Protein AF-A0A497E9A8-F1 (afdb_monomer)

Foldseek 3Di:
DDDDDDDDDDDDDDDDDDPPAKFKFFQADQPLQVQVLVQCFCVVVPVHGFDWFKKKKKKKFDQAWLKKKKKAFPQLHGDPDSVDDPDLLIAIAANFDPPRHAQVQFFPDDDDTRHHHHGGMGIFIQLPQQPPVDDPDDPDPPDPDDPRRGQGNQLHAPDHNDHDSSSGGPGGLMMMMMGRHDIFMKMWMDSPDPPDIDMDTIDTCVVQFPPFKDWAQAFCVPFDDDPWTKHVAKKKKKFAQAFQKKKWKQAVPFGIAIDGDHHSWMDMLQQDTNSDDRDPRSHTGHHGRIMMGIPGTMDMDMDIDD

Structure (mmCIF, N/CA/C/O backbone):
data_AF-A0A497E9A8-F1
#
_entry.id   AF-A0A497E9A8-F1
#
loop_
_atom_site.group_PDB
_atom_site.id
_atom_site.type_symbol
_atom_site.label_atom_id
_atom_site.label_alt_id
_atom_site.label_comp_id
_atom_site.label_asym_id
_atom_site.label_entity_id
_atom_site.label_seq_id
_atom_site.pdbx_PDB_ins_code
_atom_site.Cartn_x
_atom_site.Cartn_y
_atom_site.Cartn_z
_atom_site.occupancy
_atom_site.B_iso_or_equiv
_atom_site.auth_seq_id
_atom_site.auth_comp_id
_atom_site.auth_asym_id
_atom_site.auth_atom_id
_atom_site.pdbx_PDB_model_num
ATOM 1 N N . MET A 1 1 ? 1.002 16.337 12.383 1.00 24.97 1 MET A N 1
ATOM 2 C CA . MET A 1 1 ? 2.369 16.129 12.921 1.00 24.97 1 MET A CA 1
ATOM 3 C C . MET A 1 1 ? 2.506 14.645 13.183 1.00 24.97 1 MET A C 1
ATOM 5 O O . MET A 1 1 ? 1.878 14.147 14.106 1.00 24.97 1 MET A O 1
ATOM 9 N N . PHE A 1 2 ? 3.215 13.940 12.307 1.00 32.06 2 PHE A N 1
ATOM 10 C CA . PHE A 1 2 ? 3.302 12.483 12.327 1.00 32.06 2 PHE A CA 1
ATOM 11 C C . PHE A 1 2 ? 4.457 12.046 13.233 1.00 32.06 2 PHE A C 1
ATOM 13 O O . PHE A 1 2 ? 5.571 12.550 13.104 1.00 32.06 2 PHE A O 1
ATOM 20 N N . ALA A 1 3 ? 4.182 11.146 14.173 1.00 23.94 3 ALA A N 1
ATOM 21 C CA . ALA A 1 3 ? 5.186 10.520 15.022 1.00 23.94 3 ALA A CA 1
ATOM 22 C C . ALA A 1 3 ? 4.958 9.007 14.980 1.00 23.94 3 ALA A C 1
ATOM 24 O O . ALA A 1 3 ? 3.949 8.523 15.485 1.00 23.94 3 ALA A O 1
ATOM 25 N N . PHE A 1 4 ? 5.888 8.274 14.368 1.00 33.47 4 PHE A N 1
ATOM 26 C CA . PHE A 1 4 ? 5.908 6.814 14.376 1.00 33.47 4 PHE A CA 1
ATOM 27 C C . PHE A 1 4 ? 6.902 6.315 15.428 1.00 33.47 4 PHE A C 1
ATOM 29 O O . PHE A 1 4 ? 8.054 6.748 15.474 1.00 33.47 4 PHE A O 1
ATOM 36 N N . LEU A 1 5 ? 6.453 5.377 16.261 1.00 25.97 5 LEU A N 1
ATOM 37 C CA . LEU A 1 5 ? 7.305 4.528 17.086 1.00 25.97 5 LEU A CA 1
ATOM 38 C C . LEU A 1 5 ? 6.841 3.080 16.898 1.00 25.97 5 LEU A C 1
ATOM 40 O O . LEU A 1 5 ? 5.910 2.631 17.562 1.00 25.97 5 LEU A O 1
ATOM 44 N N . ALA A 1 6 ? 7.501 2.353 15.998 1.00 29.53 6 ALA A N 1
ATOM 45 C CA . ALA A 1 6 ? 7.417 0.900 15.927 1.00 29.53 6 ALA A CA 1
ATOM 46 C C . ALA A 1 6 ? 8.570 0.311 16.757 1.00 29.53 6 ALA A C 1
ATOM 48 O O . ALA A 1 6 ? 9.737 0.452 16.399 1.00 29.53 6 ALA A O 1
ATOM 49 N N . VAL A 1 7 ? 8.264 -0.325 17.891 1.00 29.09 7 VAL A N 1
ATOM 50 C CA . VAL A 1 7 ? 9.240 -1.140 18.634 1.00 29.09 7 VAL A CA 1
ATOM 51 C C . VAL A 1 7 ? 8.974 -2.600 18.289 1.00 29.09 7 VAL A C 1
ATOM 53 O O . VAL A 1 7 ? 8.065 -3.213 18.841 1.00 29.09 7 VAL A O 1
ATOM 56 N N . CYS A 1 8 ? 9.772 -3.151 17.376 1.00 34.34 8 CYS A N 1
ATOM 57 C CA . CYS A 1 8 ? 9.778 -4.573 17.041 1.00 34.34 8 CYS A CA 1
ATOM 58 C C . CYS A 1 8 ? 11.003 -5.229 17.697 1.00 34.34 8 CYS A C 1
ATOM 60 O O . CYS A 1 8 ? 12.140 -4.878 17.385 1.00 34.34 8 CYS A O 1
ATOM 62 N N . THR A 1 9 ? 10.799 -6.163 18.629 1.00 32.34 9 THR A N 1
ATOM 63 C CA . THR A 1 9 ? 11.882 -7.004 19.168 1.00 32.34 9 THR A CA 1
ATOM 64 C C . THR A 1 9 ? 11.812 -8.380 18.518 1.00 32.34 9 THR A C 1
ATOM 66 O O . THR A 1 9 ? 10.962 -9.184 18.898 1.00 32.34 9 THR A O 1
ATOM 69 N N . VAL A 1 10 ? 12.702 -8.656 17.562 1.00 42.12 10 VAL A N 1
ATOM 70 C CA . VAL A 1 10 ? 12.799 -9.953 16.871 1.00 42.12 10 VAL A CA 1
ATOM 71 C C . VAL A 1 10 ? 14.068 -10.681 17.327 1.00 42.12 10 VAL A C 1
ATOM 73 O O . VAL A 1 10 ? 15.158 -10.106 17.321 1.00 42.12 10 VAL A O 1
ATOM 76 N N . GLY A 1 11 ? 13.934 -11.931 17.778 1.00 38.88 11 GLY A N 1
ATOM 77 C CA . GLY A 1 11 ? 15.061 -12.852 17.969 1.00 38.88 11 GLY A CA 1
ATOM 78 C C . GLY A 1 11 ? 15.382 -13.563 16.648 1.00 38.88 11 GLY A C 1
ATOM 79 O O . GLY A 1 11 ? 14.471 -13.743 15.848 1.00 38.88 11 GLY A O 1
ATOM 80 N N . PRO A 1 12 ? 16.638 -13.962 16.377 1.00 49.66 12 PRO A N 1
ATOM 81 C CA . PRO A 1 12 ? 16.985 -14.534 15.085 1.00 49.66 12 PRO A CA 1
ATOM 82 C C . PRO A 1 12 ? 16.602 -16.018 15.045 1.00 49.66 12 PRO A C 1
ATOM 84 O O . PRO A 1 12 ? 16.863 -16.729 16.017 1.00 49.66 12 PRO A O 1
ATOM 87 N N . LEU A 1 13 ? 16.056 -16.495 13.921 1.00 40.66 13 LEU A N 1
ATOM 88 C CA . LEU A 1 13 ? 16.591 -17.606 13.112 1.00 40.66 13 LEU A CA 1
ATOM 89 C C . LEU A 1 13 ? 15.545 -18.124 12.108 1.00 40.66 13 LEU A C 1
ATOM 91 O O . LEU A 1 13 ? 14.565 -18.746 12.503 1.00 40.66 13 LEU A O 1
ATOM 95 N N . GLY A 1 14 ? 15.870 -18.020 10.815 1.00 38.09 14 GLY A N 1
ATOM 96 C CA . GLY A 1 14 ? 15.155 -18.721 9.747 1.00 38.09 14 GLY A CA 1
ATOM 97 C C . GLY A 1 14 ? 15.462 -18.184 8.350 1.00 38.09 14 GLY A C 1
ATOM 98 O O . GLY A 1 14 ? 14.629 -17.528 7.747 1.00 38.09 14 GLY A O 1
ATOM 99 N N . ALA A 1 15 ? 16.657 -18.449 7.810 1.00 43.72 15 ALA A N 1
ATOM 100 C CA . ALA A 1 15 ? 16.945 -18.163 6.402 1.00 43.72 15 ALA A CA 1
ATOM 101 C C . ALA A 1 15 ? 16.124 -19.109 5.498 1.00 43.72 15 ALA A C 1
ATOM 103 O O . ALA A 1 15 ? 16.406 -20.309 5.452 1.00 43.72 15 ALA A O 1
ATOM 104 N N . GLN A 1 16 ? 15.112 -18.579 4.805 1.00 38.53 16 GLN A N 1
ATOM 105 C CA . GLN A 1 16 ? 14.266 -19.302 3.846 1.00 38.53 16 GLN A CA 1
ATOM 106 C C . GLN A 1 16 ? 14.606 -18.866 2.407 1.00 38.53 16 GLN A C 1
ATOM 108 O O . GLN A 1 16 ? 14.951 -17.713 2.174 1.00 38.53 16 GLN A O 1
ATOM 113 N N . GLY A 1 17 ? 14.578 -19.823 1.468 1.00 38.75 17 GLY A N 1
ATOM 114 C CA . GLY A 1 17 ? 15.154 -19.781 0.112 1.00 38.75 17 GLY A CA 1
ATOM 115 C C . GLY A 1 17 ? 14.526 -18.822 -0.904 1.00 38.75 17 GLY A C 1
ATOM 116 O O . GLY A 1 17 ? 14.134 -19.247 -1.986 1.00 38.75 17 GLY A O 1
ATOM 117 N N . VAL A 1 18 ? 14.488 -17.540 -0.573 1.00 46.44 18 VAL A N 1
ATOM 118 C CA . VAL A 1 18 ? 14.276 -16.421 -1.492 1.00 46.44 18 VAL A CA 1
ATOM 119 C C . VAL A 1 18 ? 15.646 -16.033 -2.084 1.00 46.44 18 VAL A C 1
ATOM 121 O O . VAL A 1 18 ? 16.630 -16.032 -1.333 1.00 46.44 18 VAL A O 1
ATOM 124 N N . PRO A 1 19 ? 15.785 -15.741 -3.396 1.00 45.31 19 PRO A N 1
ATOM 125 C CA . PRO A 1 19 ? 17.037 -15.220 -3.944 1.00 45.31 19 PRO A CA 1
ATOM 126 C C . PRO A 1 19 ? 17.532 -14.046 -3.095 1.00 45.31 19 PRO A C 1
ATOM 128 O O . PRO A 1 19 ? 16.756 -13.158 -2.748 1.00 45.31 19 PRO A O 1
ATOM 131 N N . SER A 1 20 ? 18.811 -14.041 -2.712 1.00 53.44 20 SER A N 1
ATOM 132 C CA . SER A 1 20 ? 19.359 -12.928 -1.935 1.00 53.44 20 SER A CA 1
ATOM 133 C C . SER A 1 20 ? 19.103 -11.616 -2.680 1.00 53.44 20 SER A C 1
ATOM 135 O O . SER A 1 20 ? 19.563 -11.471 -3.811 1.00 53.44 20 SER A O 1
ATOM 137 N N . GLY A 1 21 ? 18.385 -10.683 -2.053 1.00 73.44 21 GLY A N 1
ATOM 138 C CA . GLY A 1 21 ? 18.031 -9.406 -2.673 1.00 73.44 21 GLY A CA 1
ATOM 139 C C . GLY A 1 21 ? 16.687 -9.378 -3.406 1.00 73.44 21 GLY A C 1
ATOM 140 O O . GLY A 1 21 ? 16.490 -8.466 -4.200 1.00 73.44 21 GLY A O 1
ATOM 141 N N . TYR A 1 22 ? 15.780 -10.328 -3.165 1.00 87.00 22 TYR A N 1
ATOM 142 C CA . TYR A 1 22 ? 14.368 -10.171 -3.528 1.00 87.00 22 TYR A CA 1
ATOM 143 C C . TYR A 1 22 ? 13.558 -9.551 -2.387 1.00 87.00 22 TYR A C 1
ATOM 145 O O . TYR A 1 22 ? 13.823 -9.867 -1.224 1.00 87.00 22 TYR A O 1
ATOM 153 N N . GLN A 1 23 ? 12.591 -8.696 -2.719 1.00 92.50 23 GLN A N 1
ATOM 154 C CA . GLN A 1 23 ? 11.579 -8.194 -1.788 1.00 92.50 23 GLN A CA 1
ATOM 155 C C . GLN A 1 23 ? 10.203 -8.120 -2.456 1.00 92.50 23 GLN A C 1
ATOM 157 O O . GLN A 1 23 ? 10.104 -7.837 -3.652 1.00 92.50 23 GLN A O 1
ATOM 162 N N . GLU A 1 24 ? 9.152 -8.326 -1.666 1.00 94.62 24 GLU A N 1
ATOM 163 C CA . GLU A 1 24 ? 7.754 -8.188 -2.084 1.00 94.62 24 GLU A CA 1
ATOM 164 C C . GLU A 1 24 ? 7.049 -7.079 -1.300 1.00 94.62 24 GLU A C 1
ATOM 166 O O . GLU A 1 24 ? 7.160 -7.007 -0.078 1.00 94.62 24 GLU A O 1
ATOM 171 N N . TYR A 1 25 ? 6.276 -6.249 -1.990 1.00 96.19 25 TYR A N 1
ATOM 172 C CA . TYR A 1 25 ? 5.505 -5.148 -1.431 1.00 96.19 25 TYR A CA 1
ATOM 173 C C . TYR A 1 25 ? 4.103 -5.176 -2.036 1.00 96.19 25 TYR A C 1
ATOM 175 O O . TYR A 1 25 ? 3.957 -5.286 -3.248 1.00 96.19 25 TYR A O 1
ATOM 183 N N . PHE A 1 26 ? 3.081 -5.020 -1.203 1.00 96.31 26 PHE A N 1
ATOM 184 C CA . PHE A 1 26 ? 1.800 -4.510 -1.683 1.00 96.31 26 PHE A CA 1
ATOM 185 C C . PHE A 1 26 ? 1.790 -3.005 -1.485 1.00 96.31 26 PHE A C 1
ATOM 187 O O . PHE A 1 26 ? 2.219 -2.525 -0.426 1.00 96.31 26 PHE A O 1
ATOM 194 N N . ILE A 1 27 ? 1.312 -2.267 -2.481 1.00 95.44 27 ILE A N 1
ATOM 195 C CA . ILE A 1 27 ? 1.089 -0.839 -2.328 1.00 95.44 27 ILE A CA 1
ATOM 196 C C . ILE A 1 27 ? -0.048 -0.649 -1.326 1.00 95.44 27 ILE A C 1
ATOM 198 O O . ILE A 1 27 ? -1.192 -1.023 -1.568 1.00 95.44 27 ILE A O 1
ATOM 202 N N . LEU A 1 28 ? 0.302 -0.135 -0.145 1.00 93.69 28 LEU A N 1
ATOM 203 C CA . LEU A 1 28 ? -0.635 0.024 0.965 1.00 93.69 28 LEU A CA 1
ATOM 204 C C . LEU A 1 28 ? -1.557 1.205 0.750 1.00 93.69 28 LEU A C 1
ATOM 206 O O . LEU A 1 28 ? -1.125 2.232 0.245 1.00 93.69 28 LEU A O 1
ATOM 210 N N . GLY A 1 29 ? -2.763 1.110 1.298 1.00 89.62 29 GLY A N 1
ATOM 211 C CA . GLY A 1 29 ? -3.729 2.193 1.231 1.00 89.62 29 GLY A CA 1
ATOM 212 C C . GLY A 1 29 ? -4.599 2.097 -0.011 1.00 89.62 29 GLY A C 1
ATOM 213 O O . GLY A 1 29 ? -4.660 3.046 -0.770 1.00 89.62 29 GLY A O 1
ATOM 214 N N . TYR A 1 30 ? -5.293 0.970 -0.184 1.00 92.19 30 TYR A N 1
ATOM 215 C CA . TYR A 1 30 ? -6.357 0.819 -1.184 1.00 92.19 30 TYR A CA 1
ATOM 216 C C . TYR A 1 30 ? -7.237 2.079 -1.266 1.00 92.19 30 TYR A C 1
ATOM 218 O O . TYR A 1 30 ? -7.776 2.520 -0.243 1.00 92.19 30 TYR A O 1
ATOM 226 N N . GLU A 1 31 ? -7.357 2.679 -2.448 1.00 90.88 31 GLU A N 1
ATOM 227 C CA . GLU A 1 31 ? -7.763 4.080 -2.625 1.00 90.88 31 GLU A CA 1
ATOM 228 C C . GLU A 1 31 ? -9.149 4.347 -2.083 1.00 90.88 31 GLU A C 1
ATOM 230 O O . GLU A 1 31 ? -9.341 5.328 -1.369 1.00 90.88 31 GLU A O 1
ATOM 235 N N . GLN A 1 32 ? -10.091 3.440 -2.344 1.00 90.75 32 GLN A N 1
ATOM 236 C CA . GLN A 1 32 ? -11.433 3.500 -1.772 1.00 90.75 32 GLN A CA 1
ATOM 237 C C . GLN A 1 32 ? -11.374 3.599 -0.244 1.00 90.75 32 GLN A C 1
ATOM 239 O O . GLN A 1 32 ? -12.000 4.469 0.352 1.00 90.75 32 GLN A O 1
ATOM 244 N N . HIS A 1 33 ? -10.587 2.735 0.402 1.00 94.50 33 HIS A N 1
ATOM 245 C CA . HIS A 1 33 ? -10.511 2.684 1.858 1.00 94.50 33 HIS A CA 1
ATOM 246 C C . HIS A 1 33 ? -9.888 3.949 2.437 1.00 94.50 33 HIS A C 1
ATOM 248 O O . HIS A 1 33 ? -10.367 4.457 3.448 1.00 94.50 33 HIS A O 1
ATOM 254 N N . VAL A 1 34 ? -8.810 4.448 1.831 1.00 94.31 34 VAL A N 1
ATOM 255 C CA . VAL A 1 34 ? -8.145 5.667 2.304 1.00 94.31 34 VAL A CA 1
ATOM 256 C C . VAL A 1 34 ? -9.025 6.888 2.058 1.00 94.31 34 VAL A C 1
ATOM 258 O O . VAL A 1 34 ? -9.130 7.739 2.942 1.00 94.31 34 VAL A O 1
ATOM 261 N N . TRP A 1 35 ? -9.721 6.942 0.922 1.00 93.69 35 TRP A N 1
ATOM 262 C CA . TRP A 1 35 ? -10.724 7.962 0.641 1.00 93.69 35 TRP A CA 1
ATOM 263 C C . TRP A 1 35 ? -11.850 7.932 1.684 1.00 93.69 35 TRP A C 1
ATOM 265 O O . TRP A 1 35 ? -12.122 8.969 2.278 1.00 93.69 35 TRP A O 1
ATOM 275 N N . ASP A 1 36 ? -12.413 6.764 2.024 1.00 94.56 36 ASP A N 1
ATOM 276 C CA . ASP A 1 36 ? -13.466 6.626 3.050 1.00 94.56 36 ASP A CA 1
ATOM 277 C C . ASP A 1 36 ? -12.980 7.062 4.447 1.00 94.56 36 ASP A C 1
ATOM 279 O O . ASP A 1 36 ? -13.711 7.672 5.235 1.00 94.56 36 ASP A O 1
ATOM 283 N N . MET A 1 37 ? -11.716 6.781 4.778 1.00 95.25 37 MET A N 1
ATOM 284 C CA . MET A 1 37 ? -11.078 7.244 6.017 1.00 95.25 37 MET A CA 1
ATOM 285 C C . MET A 1 37 ? -10.928 8.764 6.047 1.00 95.25 37 MET A C 1
ATOM 287 O O . MET A 1 37 ? -11.210 9.392 7.069 1.00 95.25 37 MET A O 1
ATOM 291 N N . MET A 1 38 ? -10.522 9.372 4.935 1.00 94.88 38 MET A N 1
ATOM 292 C CA . MET A 1 38 ? -10.406 10.823 4.820 1.00 94.88 38 MET A CA 1
ATOM 293 C C . MET A 1 38 ? -11.779 11.503 4.811 1.00 94.88 38 MET A C 1
ATOM 295 O O . MET A 1 38 ? -11.971 12.485 5.530 1.00 94.88 38 MET A O 1
ATOM 299 N N . ASP A 1 39 ? -12.749 10.960 4.076 1.00 94.25 39 ASP A N 1
ATOM 300 C CA . ASP A 1 39 ? -14.121 11.462 3.994 1.00 94.25 39 ASP A CA 1
ATOM 301 C C . ASP A 1 39 ? -14.797 11.419 5.367 1.00 94.25 39 ASP A C 1
ATOM 303 O O . ASP A 1 39 ? -15.407 12.404 5.789 1.00 94.25 39 ASP A O 1
ATOM 307 N N . ARG A 1 40 ? -14.581 10.347 6.144 1.00 94.50 40 ARG A N 1
ATOM 308 C CA . ARG A 1 40 ? -15.027 10.249 7.543 1.00 94.50 40 ARG A CA 1
ATOM 309 C C . ARG A 1 40 ? -14.528 11.419 8.396 1.00 94.50 40 ARG A C 1
ATOM 311 O O . ARG A 1 40 ? -15.313 11.973 9.170 1.00 94.50 40 ARG A O 1
ATOM 318 N N . VAL A 1 41 ? -13.260 11.816 8.258 1.00 93.75 41 VAL A N 1
ATOM 319 C CA . VAL A 1 41 ? -12.692 12.963 8.991 1.00 93.75 41 VAL A CA 1
ATOM 320 C C . VAL A 1 41 ? -13.311 14.270 8.507 1.00 93.75 41 VAL A C 1
ATOM 322 O O . VAL A 1 41 ? -13.809 15.051 9.315 1.00 93.75 41 VAL A O 1
ATOM 325 N N . VAL A 1 42 ? -13.297 14.520 7.198 1.00 92.31 42 VAL A N 1
ATOM 326 C CA . VAL A 1 42 ? -13.737 15.795 6.610 1.00 92.31 42 VAL A CA 1
ATOM 327 C C . VAL A 1 42 ? -15.226 16.037 6.883 1.00 92.31 42 VAL A C 1
ATOM 329 O O . VAL A 1 42 ? -15.606 17.134 7.312 1.00 92.31 42 VAL A O 1
ATOM 332 N N . ASN A 1 43 ? -16.062 15.005 6.746 1.00 92.50 43 ASN A N 1
ATOM 333 C CA . ASN A 1 43 ? -17.473 15.061 7.122 1.00 92.50 43 ASN A CA 1
ATOM 334 C C . ASN A 1 43 ? -17.661 15.259 8.627 1.00 92.50 43 ASN A C 1
ATOM 336 O O . ASN A 1 43 ? -18.475 16.088 9.042 1.00 92.50 43 ASN A O 1
ATOM 340 N N . GLY A 1 44 ? -16.900 14.535 9.449 1.00 91.62 44 GLY A N 1
ATOM 341 C CA . GLY A 1 44 ? -16.959 14.642 10.904 1.00 91.62 44 GLY A CA 1
ATOM 342 C C . GLY A 1 44 ? -16.533 16.015 11.449 1.00 91.62 44 GLY A C 1
ATOM 343 O O . GLY A 1 44 ? -17.079 16.474 12.456 1.00 91.62 44 GLY A O 1
ATOM 344 N N . GLU A 1 45 ? -15.630 16.714 10.754 1.00 90.50 45 GLU A N 1
ATOM 345 C CA . GLU A 1 45 ? -15.215 18.094 11.056 1.00 90.50 45 GLU A CA 1
ATOM 346 C C . GLU A 1 45 ? -16.093 19.170 10.389 1.00 90.50 45 GLU A C 1
ATOM 348 O O . GLU A 1 45 ? -15.899 20.367 10.615 1.00 90.50 45 GLU A O 1
ATOM 353 N N . GLY A 1 46 ? -17.101 18.772 9.608 1.00 90.25 46 GLY A N 1
ATOM 354 C CA . GLY A 1 46 ? -18.099 19.677 9.035 1.00 90.25 46 GLY A CA 1
ATOM 355 C C . GLY A 1 46 ? -17.667 20.404 7.760 1.00 90.25 46 GLY A C 1
ATOM 356 O O . GLY A 1 46 ? -18.296 21.400 7.398 1.00 90.25 46 GLY A O 1
ATOM 357 N N . ALA A 1 47 ? -16.627 19.925 7.073 1.00 87.75 47 ALA A N 1
ATOM 358 C CA . ALA A 1 47 ? -16.201 20.459 5.777 1.00 87.75 47 ALA A CA 1
ATOM 359 C C . ALA A 1 47 ? -17.035 19.922 4.590 1.00 87.75 47 ALA A C 1
ATOM 361 O O . ALA A 1 47 ? -16.992 20.512 3.512 1.00 87.75 47 ALA A O 1
ATOM 362 N N . GLY A 1 48 ? -17.868 18.898 4.816 1.00 87.62 48 GLY A N 1
ATOM 363 C CA . GLY A 1 48 ? -18.714 18.269 3.794 1.00 87.62 48 GLY A CA 1
ATOM 364 C C . GLY A 1 48 ? -18.021 17.097 3.090 1.00 87.62 48 GLY A C 1
ATOM 365 O O . GLY A 1 48 ? -16.856 16.836 3.380 1.00 87.62 48 GLY A O 1
ATOM 366 N N . PRO A 1 49 ? -18.733 16.370 2.213 1.00 87.56 49 PRO A N 1
ATOM 367 C CA . PRO A 1 49 ? -18.192 15.171 1.588 1.00 87.56 49 PRO A CA 1
ATOM 368 C C . PRO A 1 49 ? -17.084 15.518 0.598 1.00 87.56 49 PRO A C 1
ATOM 370 O O . PRO A 1 49 ? -17.107 16.590 -0.016 1.00 87.56 49 PRO A O 1
ATOM 373 N N . LEU A 1 50 ? -16.134 14.601 0.446 1.00 88.94 50 LEU A N 1
ATOM 374 C CA . LEU A 1 50 ? -15.100 14.684 -0.577 1.00 88.94 50 LEU A CA 1
ATOM 375 C C . LEU A 1 50 ? -15.684 14.440 -1.975 1.00 88.94 50 LEU A C 1
ATOM 377 O O . LEU A 1 50 ? -16.706 13.768 -2.136 1.00 88.94 50 LEU A O 1
ATOM 381 N N . ASP A 1 51 ? -15.019 14.999 -2.985 1.00 86.25 51 ASP A N 1
ATOM 382 C CA . ASP A 1 51 ? -15.287 14.648 -4.377 1.00 86.25 51 ASP A CA 1
ATOM 383 C C . ASP A 1 51 ? -14.759 13.236 -4.674 1.00 86.25 51 ASP A C 1
ATOM 385 O O . ASP A 1 51 ? -13.883 12.714 -3.980 1.00 86.25 51 ASP A O 1
ATOM 389 N N . ASP A 1 52 ? -15.304 12.619 -5.720 1.00 83.00 52 ASP A N 1
ATOM 390 C CA . ASP A 1 52 ? -14.883 11.302 -6.190 1.00 83.00 52 ASP A CA 1
ATOM 391 C C . ASP A 1 52 ? -13.493 11.385 -6.839 1.00 83.00 52 ASP A C 1
ATOM 393 O O . ASP A 1 52 ? -13.317 11.978 -7.908 1.00 83.00 52 ASP A O 1
ATOM 397 N N . GLY A 1 53 ? -12.505 10.810 -6.158 1.00 82.19 53 GLY A N 1
ATOM 398 C CA . GLY A 1 53 ? -11.167 10.574 -6.677 1.00 82.19 53 GLY A CA 1
ATOM 399 C C . GLY A 1 53 ? -10.063 10.831 -5.655 1.00 82.19 53 GLY A C 1
ATOM 400 O O . GLY A 1 53 ? -10.220 11.585 -4.693 1.00 82.19 53 GLY A O 1
ATOM 401 N N . SER A 1 54 ? -8.914 10.210 -5.898 1.00 86.00 54 SER A N 1
ATOM 402 C CA . SER A 1 54 ? -7.691 10.372 -5.118 1.00 86.00 54 SER A CA 1
ATOM 403 C C . SER A 1 54 ? -6.493 10.525 -6.049 1.00 86.00 54 SER A C 1
ATOM 405 O O . SER A 1 54 ? -6.360 9.804 -7.034 1.00 86.00 54 SER A O 1
ATOM 407 N N . ASN A 1 55 ? -5.595 11.456 -5.753 1.00 86.56 55 ASN A N 1
ATOM 408 C CA . ASN A 1 55 ? -4.259 11.429 -6.328 1.00 86.56 55 ASN A CA 1
ATOM 409 C C . ASN A 1 55 ? -3.472 10.320 -5.631 1.00 86.56 55 ASN A C 1
ATOM 411 O O . ASN A 1 55 ? -3.374 10.327 -4.406 1.00 86.56 55 ASN A O 1
ATOM 415 N N . SER A 1 56 ? -2.880 9.415 -6.406 1.00 89.38 56 SER A N 1
ATOM 416 C CA . SER A 1 56 ? -1.887 8.455 -5.921 1.00 89.38 56 SER A CA 1
ATOM 417 C C . SER A 1 56 ? -0.518 8.752 -6.537 1.00 89.38 56 SER A C 1
ATOM 419 O O . SER A 1 56 ? -0.407 9.059 -7.732 1.00 89.38 56 SER A O 1
ATOM 421 N N . LEU A 1 57 ? 0.518 8.706 -5.699 1.00 90.38 57 LEU A N 1
ATOM 422 C CA . LEU A 1 57 ? 1.919 8.760 -6.096 1.00 90.38 57 LEU A CA 1
ATOM 423 C C . LEU A 1 57 ? 2.724 7.744 -5.293 1.00 90.38 57 LEU A C 1
ATOM 425 O O . LEU A 1 57 ? 2.924 7.905 -4.085 1.00 90.38 57 LEU A O 1
ATOM 429 N N . ILE A 1 58 ? 3.259 6.752 -5.991 1.00 93.81 58 ILE A N 1
ATOM 430 C CA . ILE A 1 58 ? 4.165 5.757 -5.433 1.00 93.81 58 ILE A CA 1
ATOM 431 C C . ILE A 1 58 ? 5.583 6.122 -5.859 1.00 93.81 58 ILE A C 1
ATOM 433 O O . ILE A 1 58 ? 5.892 6.229 -7.044 1.00 93.81 58 ILE A O 1
ATOM 437 N N . THR A 1 59 ? 6.467 6.299 -4.887 1.00 94.06 59 THR A N 1
ATOM 438 C CA . THR A 1 59 ? 7.895 6.492 -5.131 1.00 94.06 59 THR A CA 1
ATOM 439 C C . THR A 1 59 ? 8.646 5.273 -4.635 1.00 94.06 59 THR A C 1
ATOM 441 O O . THR A 1 59 ? 8.561 4.929 -3.455 1.00 94.06 59 THR A O 1
ATOM 444 N N . ALA A 1 60 ? 9.431 4.653 -5.513 1.00 94.88 60 ALA A N 1
ATOM 445 C CA . ALA A 1 60 ? 10.304 3.542 -5.163 1.00 94.88 60 ALA A CA 1
ATOM 446 C C . ALA A 1 60 ? 11.760 3.901 -5.477 1.00 94.88 60 ALA A C 1
ATOM 448 O O . ALA A 1 60 ? 12.109 4.180 -6.621 1.00 94.88 60 ALA A O 1
ATOM 449 N N . THR A 1 61 ? 12.612 3.913 -4.449 1.00 94.94 61 THR A N 1
ATOM 450 C CA . THR A 1 61 ? 14.038 4.263 -4.558 1.00 94.94 61 THR A CA 1
ATOM 451 C C . THR A 1 61 ? 14.914 3.019 -4.443 1.00 94.94 61 THR A C 1
ATOM 453 O O . THR A 1 61 ? 14.802 2.260 -3.472 1.00 94.94 61 THR A O 1
ATOM 456 N N . ALA A 1 62 ? 15.823 2.835 -5.400 1.00 92.81 62 ALA A N 1
ATOM 457 C CA . ALA A 1 62 ? 16.768 1.727 -5.446 1.00 92.81 62 ALA A CA 1
ATOM 458 C C . ALA A 1 62 ? 17.870 1.867 -4.381 1.00 92.81 62 ALA A C 1
ATOM 460 O O . ALA A 1 62 ? 18.543 2.896 -4.285 1.00 92.81 62 ALA A O 1
ATOM 461 N N . ASN A 1 63 ? 18.112 0.811 -3.594 1.00 90.12 63 ASN A N 1
ATOM 462 C CA . ASN A 1 63 ? 19.218 0.782 -2.621 1.00 90.12 63 ASN A CA 1
ATOM 463 C C . ASN A 1 63 ? 20.494 0.104 -3.160 1.00 90.12 63 ASN A C 1
ATOM 465 O O . ASN A 1 63 ? 21.562 0.176 -2.533 1.00 90.12 63 ASN A O 1
ATOM 469 N N . ALA A 1 64 ? 20.408 -0.540 -4.320 1.00 90.25 64 ALA A N 1
ATOM 470 C CA . ALA A 1 64 ? 21.505 -1.230 -4.986 1.00 90.25 64 ALA A CA 1
ATOM 471 C C . ALA A 1 64 ? 21.613 -0.803 -6.454 1.00 90.25 64 ALA A C 1
ATOM 473 O O . ALA A 1 64 ? 20.665 -0.259 -7.011 1.00 90.25 64 ALA A O 1
ATOM 474 N N . ASP A 1 65 ? 22.787 -1.038 -7.040 1.00 90.75 65 ASP A N 1
ATOM 475 C CA . ASP A 1 65 ? 23.010 -0.829 -8.470 1.00 90.75 65 ASP A CA 1
ATOM 476 C C . ASP A 1 65 ? 22.367 -1.971 -9.266 1.00 90.75 65 ASP A C 1
ATOM 478 O O . ASP A 1 65 ? 22.356 -3.110 -8.783 1.00 90.75 65 ASP A O 1
ATOM 482 N N . PHE A 1 66 ? 21.880 -1.682 -10.476 1.00 91.12 66 PHE A N 1
ATOM 483 C CA . PHE A 1 66 ? 21.157 -2.639 -11.328 1.00 91.12 66 PHE A CA 1
ATOM 484 C C . PHE A 1 66 ? 19.954 -3.296 -10.631 1.00 91.12 66 PHE A C 1
ATOM 486 O O . PHE A 1 66 ? 19.744 -4.510 -10.704 1.00 91.12 66 PHE A O 1
ATOM 493 N N . GLN A 1 67 ? 19.195 -2.491 -9.894 1.00 92.25 67 GLN A N 1
ATOM 494 C CA . GLN A 1 67 ? 17.937 -2.901 -9.296 1.00 92.25 67 GLN A CA 1
ATOM 495 C C . GLN A 1 67 ? 16.904 -3.143 -10.402 1.00 92.25 67 GLN A C 1
ATOM 497 O O . GLN A 1 67 ? 16.734 -2.308 -11.281 1.00 92.25 67 GLN A O 1
ATOM 502 N N . VAL A 1 68 ? 16.178 -4.254 -10.319 1.00 94.88 68 VAL A N 1
ATOM 503 C CA . VAL A 1 68 ? 15.016 -4.506 -11.182 1.00 94.88 68 VAL A CA 1
ATOM 504 C C . VAL A 1 68 ? 13.757 -4.438 -10.331 1.00 94.88 68 VAL A C 1
ATOM 506 O O . VAL A 1 68 ? 13.736 -4.979 -9.216 1.00 94.88 68 VAL A O 1
ATOM 509 N N . ILE A 1 69 ? 12.734 -3.764 -10.843 1.00 95.69 69 ILE A N 1
ATOM 510 C CA . ILE A 1 69 ? 11.403 -3.637 -10.254 1.00 95.69 69 ILE A CA 1
ATOM 511 C C . ILE A 1 69 ? 10.410 -4.310 -11.195 1.00 95.69 69 ILE A C 1
ATOM 513 O O . ILE A 1 69 ? 10.385 -4.018 -12.382 1.00 95.69 69 ILE A O 1
ATOM 517 N N . TYR A 1 70 ? 9.584 -5.188 -10.647 1.00 96.62 70 TYR A N 1
ATOM 518 C CA . TYR A 1 70 ? 8.425 -5.758 -11.314 1.00 96.62 70 TYR A CA 1
ATOM 519 C C . TYR A 1 70 ? 7.201 -5.094 -10.699 1.00 96.62 70 TYR A C 1
ATOM 521 O O . TYR A 1 70 ? 7.014 -5.182 -9.480 1.00 96.62 70 TYR A O 1
ATOM 529 N N . TYR A 1 71 ? 6.420 -4.401 -11.515 1.00 95.38 71 TYR A N 1
ATOM 530 C CA . TYR A 1 71 ? 5.208 -3.721 -11.088 1.00 95.38 71 TYR A CA 1
ATOM 531 C C . TYR A 1 71 ? 4.013 -4.384 -11.749 1.00 95.38 71 TYR A C 1
ATOM 533 O O . TYR A 1 71 ? 3.950 -4.457 -12.973 1.00 95.38 71 TYR A O 1
ATOM 541 N N . ASP A 1 72 ? 3.100 -4.885 -10.935 1.00 93.94 72 ASP A N 1
ATOM 542 C CA . ASP A 1 72 ? 1.971 -5.677 -11.380 1.00 93.94 72 ASP A CA 1
ATOM 543 C C . ASP A 1 72 ? 0.677 -5.072 -10.867 1.00 93.94 72 ASP A C 1
ATOM 545 O O . ASP A 1 72 ? 0.490 -4.890 -9.659 1.00 93.94 72 ASP A O 1
ATOM 549 N N . HIS A 1 73 ? -0.177 -4.751 -11.825 1.00 89.44 73 HIS A N 1
ATOM 550 C CA . HIS A 1 73 ? -1.449 -4.109 -11.588 1.00 89.44 73 HIS A CA 1
ATOM 551 C C . HIS A 1 73 ? -2.427 -5.101 -10.961 1.00 89.44 73 HIS A C 1
ATOM 553 O O . HIS A 1 73 ? -2.465 -6.286 -11.304 1.00 89.44 73 HIS A O 1
ATOM 559 N N . TRP A 1 74 ? -3.210 -4.644 -9.994 1.00 88.00 74 TRP A N 1
ATOM 560 C CA . TRP A 1 74 ? -4.200 -5.501 -9.348 1.00 88.00 74 TRP A CA 1
ATOM 561 C C . TRP A 1 74 ? -5.428 -5.760 -10.235 1.00 88.00 74 TRP A C 1
ATOM 563 O O . TRP A 1 74 ? -6.088 -6.798 -10.107 1.00 88.00 74 TRP A O 1
ATOM 573 N N . GLU A 1 75 ? -5.761 -4.835 -11.129 1.00 84.38 75 GLU A N 1
ATOM 574 C CA . GLU A 1 75 ? -7.083 -4.730 -11.737 1.00 84.38 75 GLU A CA 1
ATOM 575 C C . GLU A 1 75 ? -7.415 -5.887 -12.699 1.00 84.38 75 GLU A C 1
ATOM 577 O O . GLU A 1 75 ? -8.585 -6.280 -12.816 1.00 84.38 75 GLU A O 1
ATOM 582 N N . ASP A 1 76 ? -6.412 -6.492 -13.345 1.00 83.69 76 ASP A N 1
ATOM 583 C CA . ASP A 1 76 ? -6.552 -7.699 -14.171 1.00 83.69 76 ASP A CA 1
ATOM 584 C C . ASP A 1 76 ? -6.121 -8.996 -13.460 1.00 83.69 76 ASP A C 1
ATOM 586 O O . ASP A 1 76 ? -6.187 -10.082 -14.047 1.00 83.69 76 ASP A O 1
ATOM 590 N N . GLY A 1 77 ? -5.827 -8.897 -12.160 1.00 87.62 77 GLY A N 1
ATOM 591 C CA . GLY A 1 77 ? -5.364 -9.975 -11.295 1.00 87.62 77 GLY A CA 1
ATOM 592 C C . GLY A 1 77 ? -3.858 -10.196 -11.403 1.00 87.62 77 GLY A C 1
ATOM 593 O O . GLY A 1 77 ? -3.283 -10.040 -12.467 1.00 87.62 77 GLY A O 1
ATOM 594 N N . PHE A 1 78 ? -3.225 -10.608 -10.303 1.00 91.19 78 PHE A N 1
ATOM 595 C CA . PHE A 1 78 ? -1.766 -10.725 -10.270 1.00 91.19 78 PHE A CA 1
ATOM 596 C C . PHE A 1 78 ? -1.205 -11.860 -11.127 1.00 91.19 78 PHE A C 1
ATOM 598 O O . PHE A 1 78 ? -1.761 -12.968 -11.184 1.00 91.19 78 PHE A O 1
ATOM 605 N N . GLU A 1 79 ? 0.007 -11.629 -11.616 1.00 93.19 79 GLU A N 1
ATOM 606 C CA . GLU A 1 79 ? 0.833 -12.593 -12.318 1.00 93.19 79 GLU A CA 1
ATOM 607 C C . GLU A 1 79 ? 1.032 -13.875 -11.502 1.00 93.19 79 GLU A C 1
ATOM 609 O O . GLU A 1 79 ? 1.394 -13.874 -10.313 1.00 93.19 79 GLU A O 1
ATOM 614 N N . 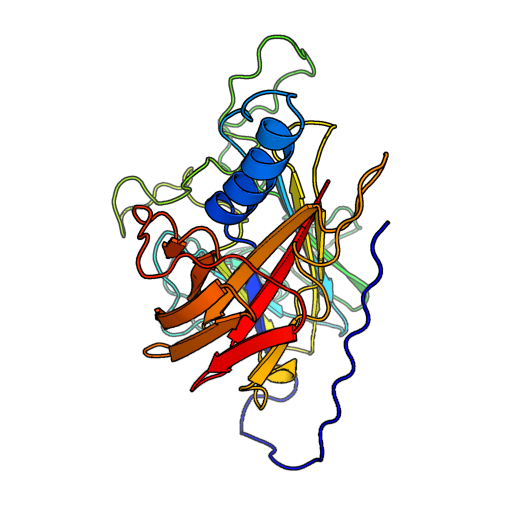ALA A 1 80 ? 0.868 -15.015 -12.175 1.00 92.19 80 ALA A N 1
ATOM 615 C CA . ALA A 1 80 ? 1.167 -16.318 -11.587 1.00 92.19 80 ALA A CA 1
ATOM 616 C C . ALA A 1 80 ? 2.682 -16.518 -11.398 1.00 92.19 80 ALA A C 1
ATOM 618 O O . ALA A 1 80 ? 3.112 -17.144 -10.425 1.00 92.19 80 ALA A O 1
ATOM 619 N N . ASP A 1 81 ? 3.485 -15.979 -12.322 1.00 92.81 81 ASP A N 1
ATOM 620 C CA . ASP A 1 81 ? 4.944 -15.935 -12.248 1.00 92.81 81 ASP A CA 1
ATOM 621 C C . ASP A 1 81 ? 5.455 -14.558 -12.676 1.00 92.81 81 ASP A C 1
ATOM 623 O O . ASP A 1 81 ? 5.724 -14.309 -13.847 1.00 92.81 81 ASP A O 1
ATOM 627 N N . ILE A 1 82 ? 5.647 -13.682 -11.691 1.00 91.81 82 ILE A N 1
ATOM 628 C CA . ILE A 1 82 ? 6.114 -12.310 -11.921 1.00 91.81 82 ILE A CA 1
ATOM 629 C C . ILE A 1 82 ? 7.456 -12.228 -12.669 1.00 91.81 82 ILE A C 1
ATOM 631 O O . ILE A 1 82 ? 7.771 -11.205 -13.259 1.00 91.81 82 ILE A O 1
ATOM 635 N N . PHE A 1 83 ? 8.298 -13.266 -12.605 1.00 91.44 83 PHE A N 1
ATOM 636 C CA . PHE A 1 83 ? 9.617 -13.229 -13.244 1.00 91.44 83 PHE A CA 1
ATOM 637 C C . PHE A 1 83 ? 9.557 -13.623 -14.718 1.00 91.44 83 PHE A C 1
ATOM 639 O O . PHE A 1 83 ? 10.565 -13.537 -15.418 1.00 91.44 83 PHE A O 1
ATOM 646 N N . ASN A 1 84 ? 8.390 -14.067 -15.181 1.00 92.38 84 ASN A N 1
ATOM 647 C CA . ASN A 1 84 ? 8.086 -14.323 -16.578 1.00 92.38 84 ASN A CA 1
ATOM 648 C C . ASN A 1 84 ? 6.676 -13.782 -16.888 1.00 92.38 84 ASN A C 1
ATOM 650 O O . ASN A 1 84 ? 5.783 -14.598 -17.145 1.00 92.38 84 ASN A O 1
ATOM 654 N N . PRO A 1 85 ? 6.469 -12.446 -16.849 1.00 93.00 85 PRO A N 1
ATOM 655 C CA . PRO A 1 85 ? 5.146 -11.849 -17.015 1.00 93.00 85 PRO A CA 1
ATOM 656 C C . PRO A 1 85 ? 4.462 -12.288 -18.314 1.00 93.00 85 PRO A C 1
ATOM 658 O O . PRO A 1 85 ? 5.095 -12.379 -19.373 1.00 93.00 85 PRO A O 1
ATOM 661 N N . ALA A 1 86 ? 3.168 -12.579 -18.228 1.00 93.25 86 ALA A N 1
ATOM 662 C CA . ALA A 1 86 ? 2.308 -12.923 -19.354 1.00 93.25 86 ALA A CA 1
ATOM 663 C C . ALA A 1 86 ? 1.296 -11.813 -19.686 1.00 93.25 86 ALA A C 1
ATOM 665 O O . ALA A 1 86 ? 0.807 -11.757 -20.820 1.00 93.25 86 ALA A O 1
ATOM 666 N N . GLN A 1 87 ? 0.970 -10.966 -18.714 1.00 88.69 87 GLN A N 1
ATOM 667 C CA . GLN A 1 87 ? 0.077 -9.823 -18.816 1.00 88.69 87 GLN A CA 1
ATOM 668 C C . GLN A 1 87 ? 0.854 -8.629 -19.372 1.00 88.69 87 GLN A C 1
ATOM 670 O O . GLN A 1 87 ? 2.015 -8.402 -19.049 1.00 88.69 87 GLN A O 1
ATOM 675 N N . ALA A 1 88 ? 0.220 -7.881 -20.275 1.00 85.88 88 ALA A N 1
ATOM 676 C CA . ALA A 1 88 ? 0.854 -6.726 -20.914 1.00 85.88 88 ALA A CA 1
ATOM 677 C C . ALA A 1 88 ? 0.836 -5.467 -20.028 1.00 85.88 88 ALA A C 1
ATOM 679 O O . ALA A 1 88 ? 1.526 -4.503 -20.346 1.00 85.88 88 ALA A O 1
ATOM 680 N N . SER A 1 89 ? 0.016 -5.471 -18.973 1.00 85.38 89 SER A N 1
ATOM 681 C CA . SER A 1 89 ? -0.068 -4.431 -17.945 1.00 85.38 89 SER A CA 1
ATOM 682 C C . SER A 1 89 ? 1.132 -4.479 -16.998 1.00 85.38 89 SER A C 1
ATOM 684 O O . SER A 1 89 ? 1.606 -3.432 -16.568 1.00 85.38 89 SER A O 1
ATOM 686 N N . THR A 1 90 ? 1.659 -5.671 -16.702 1.00 91.00 90 THR A N 1
ATOM 687 C CA . THR A 1 90 ? 2.827 -5.838 -15.836 1.00 91.00 90 THR A CA 1
ATOM 688 C C . THR A 1 90 ? 4.068 -5.217 -16.471 1.00 91.00 90 THR A C 1
ATOM 690 O O . THR A 1 90 ? 4.436 -5.530 -17.605 1.00 91.00 90 THR A O 1
ATOM 693 N N . MET A 1 91 ? 4.757 -4.375 -15.705 1.00 92.25 91 MET A N 1
ATOM 694 C CA . MET A 1 91 ? 5.989 -3.721 -16.131 1.00 92.25 91 MET A CA 1
ATOM 695 C C . MET A 1 91 ? 7.217 -4.324 -15.463 1.00 92.25 91 MET A C 1
ATOM 697 O O . MET A 1 91 ? 7.204 -4.665 -14.276 1.00 92.25 91 MET A O 1
ATOM 701 N N . VAL A 1 92 ? 8.312 -4.361 -16.212 1.00 94.62 92 VAL A N 1
ATOM 702 C CA . VAL A 1 92 ? 9.652 -4.648 -15.706 1.00 94.62 92 VAL A CA 1
ATOM 703 C C . VAL A 1 92 ? 10.499 -3.401 -15.931 1.00 94.62 92 VAL A C 1
ATOM 705 O O . VAL A 1 92 ? 10.591 -2.904 -17.042 1.00 94.62 92 VAL A O 1
ATOM 708 N N . LEU A 1 93 ? 11.050 -2.851 -14.852 1.00 93.44 93 LEU A N 1
ATOM 709 C CA . LEU A 1 93 ? 11.817 -1.608 -14.862 1.00 93.44 93 LEU A CA 1
ATOM 710 C C . LEU A 1 93 ? 13.227 -1.877 -14.338 1.00 93.44 93 LEU A C 1
ATOM 712 O O . LEU A 1 93 ? 13.399 -2.463 -13.265 1.00 93.44 93 LEU A O 1
ATOM 716 N N . GLY A 1 94 ? 14.233 -1.379 -15.043 1.00 92.81 94 GLY A N 1
ATOM 717 C CA . GLY A 1 94 ? 15.644 -1.462 -14.685 1.00 92.81 94 GLY A CA 1
ATOM 718 C C . GLY A 1 94 ? 16.361 -2.727 -15.168 1.00 92.81 94 GLY A C 1
ATOM 719 O O . GLY A 1 94 ? 17.459 -3.002 -14.675 1.00 92.81 94 GLY A O 1
ATOM 720 N N . ASP A 1 95 ? 15.773 -3.503 -16.084 1.00 93.50 95 ASP A N 1
ATOM 721 C CA . ASP A 1 95 ? 16.340 -4.754 -16.612 1.00 93.50 95 ASP A CA 1
ATOM 722 C C . ASP A 1 95 ? 17.190 -4.567 -17.888 1.00 93.50 95 ASP A C 1
ATOM 724 O O . ASP A 1 95 ? 17.960 -5.459 -18.268 1.00 93.50 95 ASP A O 1
ATOM 728 N N . GLY A 1 96 ? 17.131 -3.383 -18.497 1.00 93.75 96 GLY A N 1
ATOM 729 C CA . GLY A 1 96 ? 17.874 -3.005 -19.696 1.00 93.75 96 GLY A CA 1
ATOM 730 C C . GLY A 1 96 ? 17.078 -3.128 -20.995 1.00 93.75 96 GLY A C 1
ATOM 731 O O . GLY A 1 96 ? 17.650 -2.857 -22.058 1.00 93.75 96 GLY A O 1
ATOM 732 N N . ASP A 1 97 ? 15.807 -3.524 -20.942 1.00 91.38 97 ASP A N 1
ATOM 733 C CA . ASP A 1 97 ? 14.911 -3.696 -22.084 1.00 91.38 97 ASP A CA 1
ATOM 734 C C . ASP A 1 97 ? 13.704 -2.741 -21.991 1.00 91.38 97 ASP A C 1
ATOM 736 O O . ASP A 1 97 ? 12.715 -3.058 -21.355 1.00 91.38 97 ASP A O 1
ATOM 740 N N . PRO A 1 98 ? 13.684 -1.606 -22.715 1.00 87.06 98 PRO A N 1
ATOM 741 C CA . PRO A 1 98 ? 12.576 -0.650 -22.628 1.00 87.06 98 PRO A CA 1
ATOM 742 C C . PRO A 1 98 ? 11.244 -1.155 -23.228 1.00 87.06 98 PRO A C 1
ATOM 744 O O . PRO A 1 98 ? 10.279 -0.397 -23.318 1.00 87.06 98 PRO A O 1
ATOM 747 N N . SER A 1 99 ? 11.172 -2.389 -23.749 1.00 86.00 99 SER A N 1
ATOM 748 C CA . SER A 1 99 ? 9.972 -2.910 -24.421 1.00 86.00 99 SER A CA 1
ATOM 749 C C . SER A 1 99 ? 8.909 -3.492 -23.484 1.00 86.00 99 SER A C 1
ATOM 751 O O . SER A 1 99 ? 7.769 -3.667 -23.921 1.00 86.00 99 SER A O 1
ATOM 753 N N . ASN A 1 100 ? 9.256 -3.762 -22.225 1.00 83.75 100 ASN A N 1
ATOM 754 C CA . ASN A 1 100 ? 8.370 -4.266 -21.166 1.00 83.75 100 ASN A CA 1
ATOM 755 C C . ASN A 1 100 ? 8.235 -3.265 -19.993 1.00 83.75 100 ASN A C 1
ATOM 757 O O . ASN A 1 100 ? 7.738 -3.623 -18.929 1.00 83.75 100 ASN A O 1
ATOM 761 N N . GLY A 1 101 ? 8.655 -2.018 -20.212 1.00 87.25 101 GLY A N 1
ATOM 762 C CA . GLY A 1 101 ? 8.739 -0.950 -19.219 1.00 87.25 101 GLY A CA 1
ATOM 763 C C . GLY A 1 101 ? 10.059 -0.195 -19.381 1.00 87.25 101 GLY A C 1
ATOM 764 O O . GLY A 1 101 ? 11.077 -0.794 -19.696 1.00 87.25 101 GLY A O 1
ATOM 765 N N . ASP A 1 102 ? 10.056 1.128 -19.215 1.00 86.88 102 ASP A N 1
ATOM 766 C CA . ASP A 1 102 ? 11.289 1.924 -19.218 1.00 86.88 102 ASP A CA 1
ATOM 767 C C . ASP A 1 102 ? 11.349 2.772 -17.946 1.00 86.88 102 ASP A C 1
ATOM 769 O O . ASP A 1 102 ? 10.559 3.697 -17.750 1.00 86.88 102 ASP A O 1
ATOM 773 N N . ALA A 1 103 ? 12.306 2.481 -17.065 1.00 87.38 103 ALA A N 1
ATOM 774 C CA . ALA A 1 103 ? 12.560 3.259 -15.857 1.00 87.38 103 ALA A CA 1
ATOM 775 C C . ALA A 1 103 ? 12.761 4.758 -16.150 1.00 87.38 103 ALA A C 1
ATOM 777 O O . ALA A 1 103 ? 12.441 5.597 -15.300 1.00 87.38 103 ALA A O 1
ATOM 778 N N . CYS A 1 104 ? 13.254 5.112 -17.345 1.00 84.12 104 CYS A N 1
ATOM 779 C CA . CYS A 1 104 ? 13.416 6.497 -17.775 1.00 84.12 104 CYS A CA 1
ATOM 780 C C . CYS A 1 104 ? 12.091 7.257 -17.899 1.00 84.12 104 CYS A C 1
ATOM 782 O O . CYS A 1 104 ? 12.093 8.477 -17.732 1.00 84.12 104 CYS A O 1
ATOM 784 N N . ASP A 1 105 ? 10.974 6.572 -18.149 1.00 83.00 105 ASP A N 1
ATOM 785 C CA . ASP A 1 105 ? 9.658 7.209 -18.273 1.00 83.00 105 ASP A CA 1
ATOM 786 C C . ASP A 1 105 ? 9.110 7.677 -16.916 1.00 83.00 105 ASP A C 1
ATOM 788 O O . ASP A 1 105 ? 8.263 8.571 -16.850 1.00 83.00 105 ASP A O 1
ATOM 792 N N . PHE A 1 106 ? 9.636 7.123 -15.820 1.00 84.88 106 PHE A N 1
ATOM 793 C CA . PHE A 1 106 ? 9.149 7.354 -14.459 1.00 84.88 106 PHE A CA 1
ATOM 794 C C . PHE A 1 106 ? 10.147 8.109 -13.577 1.00 84.88 106 PHE A C 1
ATOM 796 O O . PHE A 1 106 ? 9.917 8.275 -12.379 1.00 84.88 106 PHE A O 1
ATOM 803 N N . THR A 1 107 ? 11.253 8.596 -14.138 1.00 78.81 107 THR A N 1
ATOM 804 C CA . THR A 1 107 ? 12.244 9.393 -13.410 1.00 78.81 107 THR A CA 1
ATOM 805 C C . THR A 1 107 ? 12.469 10.747 -14.075 1.00 78.81 107 THR A C 1
ATOM 807 O O . THR A 1 107 ? 12.382 10.894 -15.290 1.00 78.81 107 THR A O 1
ATOM 810 N N . LEU A 1 108 ? 12.755 11.771 -13.268 1.00 66.75 108 LEU A N 1
ATOM 811 C CA . LEU A 1 108 ? 13.110 13.108 -13.765 1.00 66.75 108 LEU A CA 1
ATOM 812 C C . LEU A 1 108 ? 14.631 13.313 -13.858 1.00 66.75 108 LEU A C 1
ATOM 814 O O . LEU A 1 108 ? 15.083 14.369 -14.310 1.00 66.75 108 LEU A O 1
ATOM 818 N N . ASP A 1 109 ? 15.415 12.326 -13.418 1.00 67.94 109 ASP A N 1
ATOM 819 C CA . ASP A 1 109 ? 16.871 12.356 -13.490 1.00 67.94 109 ASP A CA 1
ATOM 820 C C . ASP A 1 109 ? 17.380 11.976 -14.888 1.00 67.94 109 ASP A C 1
ATOM 822 O O . ASP A 1 109 ? 16.659 11.449 -15.734 1.00 67.94 109 ASP A O 1
ATOM 826 N N . VAL A 1 110 ? 18.657 12.269 -15.158 1.00 71.00 110 VAL A N 1
ATOM 827 C CA . VAL A 1 110 ? 19.291 11.871 -16.422 1.00 71.00 110 VAL A CA 1
ATOM 828 C C . VAL A 1 110 ? 19.304 10.347 -16.504 1.00 71.00 110 VAL A C 1
ATOM 830 O O . VAL A 1 110 ? 20.083 9.692 -15.816 1.00 71.00 110 VAL A O 1
ATOM 833 N N . CYS A 1 111 ? 18.465 9.814 -17.381 1.00 71.31 111 CYS A N 1
ATOM 834 C CA . CYS A 1 111 ? 18.333 8.396 -17.651 1.00 71.31 111 CYS A CA 1
ATOM 835 C C . CYS A 1 111 ? 18.728 8.119 -19.108 1.00 71.31 111 CYS A C 1
ATOM 837 O O . CYS A 1 111 ? 18.437 8.912 -20.006 1.00 71.31 111 CYS A O 1
ATOM 839 N N . THR A 1 112 ? 19.494 7.052 -19.342 1.00 73.88 112 THR A N 1
ATOM 840 C CA . THR A 1 112 ? 20.068 6.744 -20.669 1.00 73.88 112 THR A CA 1
ATOM 841 C C . THR A 1 112 ? 19.661 5.378 -21.218 1.00 73.88 112 THR A C 1
ATOM 843 O O . THR A 1 112 ? 20.061 5.046 -22.333 1.00 73.88 112 THR A O 1
ATOM 846 N N . SER A 1 113 ? 18.925 4.589 -20.434 1.00 83.50 113 SER A N 1
ATOM 847 C CA . SER A 1 113 ? 18.415 3.246 -20.733 1.00 83.50 113 SER A CA 1
ATOM 848 C C . SER A 1 113 ? 17.477 2.821 -19.598 1.00 83.50 113 SER A C 1
ATOM 850 O O . SER A 1 113 ? 17.562 3.410 -18.521 1.00 83.50 113 SER A O 1
ATOM 852 N N . ASP A 1 114 ? 16.703 1.753 -19.794 1.00 90.25 114 ASP A N 1
ATOM 853 C CA . ASP A 1 114 ? 15.962 1.084 -18.722 1.00 90.25 114 ASP A CA 1
ATOM 854 C C . ASP A 1 114 ? 16.922 0.470 -17.674 1.00 90.25 114 ASP A C 1
ATOM 856 O O . ASP A 1 114 ? 17.304 -0.689 -17.730 1.00 90.25 114 ASP A O 1
ATOM 860 N N . THR A 1 115 ? 17.443 1.281 -16.760 1.00 92.00 115 THR A N 1
ATOM 861 C CA . THR A 1 115 ? 18.411 0.865 -15.733 1.00 92.00 115 THR A CA 1
ATOM 862 C C . THR A 1 115 ? 18.164 1.653 -14.459 1.00 92.00 115 THR A C 1
ATOM 864 O O . THR A 1 115 ? 18.010 2.873 -14.528 1.00 92.00 115 THR A O 1
ATOM 867 N N . LEU A 1 116 ? 18.191 0.980 -13.306 1.00 90.38 116 LEU A N 1
ATOM 868 C CA . LEU A 1 116 ? 18.063 1.615 -11.993 1.00 90.38 116 LEU A CA 1
ATOM 869 C C . LEU A 1 116 ? 19.291 1.333 -11.127 1.00 90.38 116 LEU A C 1
ATOM 871 O O . LEU A 1 116 ? 19.491 0.228 -10.625 1.00 90.38 116 LEU A O 1
ATOM 875 N N . ASP A 1 117 ? 20.107 2.360 -10.932 1.00 91.25 117 ASP A N 1
ATOM 876 C CA . ASP A 1 117 ? 21.260 2.352 -10.043 1.00 91.25 117 ASP A CA 1
ATOM 877 C C . ASP A 1 117 ? 20.915 2.865 -8.640 1.00 91.25 117 ASP A C 1
ATOM 879 O O . ASP A 1 117 ? 19.875 3.490 -8.405 1.00 91.25 117 ASP A O 1
ATOM 883 N N . ARG A 1 118 ? 21.814 2.643 -7.671 1.00 91.44 118 ARG A N 1
ATOM 884 C CA . ARG A 1 118 ? 21.583 3.067 -6.288 1.00 91.44 118 ARG A CA 1
ATOM 885 C C . ARG A 1 118 ? 21.259 4.560 -6.210 1.00 91.44 118 ARG A C 1
ATOM 887 O O . ARG A 1 118 ? 22.034 5.410 -6.645 1.00 91.44 118 ARG A O 1
ATOM 894 N N . GLY A 1 119 ? 20.182 4.873 -5.496 1.00 89.25 119 GLY A N 1
ATOM 895 C CA . GLY A 1 119 ? 19.719 6.233 -5.241 1.00 89.25 119 GLY A CA 1
ATOM 896 C C . GLY A 1 119 ? 18.850 6.805 -6.357 1.00 89.25 119 GLY A C 1
ATOM 897 O O . GLY A 1 119 ? 18.238 7.847 -6.135 1.00 89.25 119 GLY A O 1
ATOM 898 N N . GLN A 1 120 ? 18.756 6.133 -7.509 1.00 90.75 120 GLN A N 1
ATOM 899 C CA . GLN A 1 120 ? 17.726 6.434 -8.495 1.00 90.75 120 GLN A CA 1
ATOM 900 C C . GLN A 1 120 ? 16.362 5.957 -7.994 1.00 90.75 120 GLN A C 1
ATOM 902 O O . GLN A 1 120 ? 16.257 5.078 -7.132 1.00 90.75 120 GLN A O 1
ATOM 907 N N . TYR A 1 121 ? 15.314 6.568 -8.530 1.00 91.31 121 TYR A N 1
ATOM 908 C CA . TYR A 1 121 ? 13.939 6.309 -8.140 1.00 91.31 121 TYR A CA 1
ATOM 909 C C . TYR A 1 121 ? 13.021 6.316 -9.357 1.00 91.31 121 TYR A C 1
ATOM 911 O O . TYR A 1 121 ? 13.308 6.977 -10.359 1.00 91.31 121 TYR A O 1
ATOM 919 N N . VAL A 1 122 ? 11.895 5.626 -9.208 1.00 90.00 122 VAL A N 1
ATOM 920 C CA . VAL A 1 122 ? 10.732 5.729 -10.089 1.00 90.00 122 VAL A CA 1
ATOM 921 C C . VAL A 1 122 ? 9.583 6.384 -9.328 1.00 90.00 122 VAL A C 1
ATOM 923 O O . VAL A 1 122 ? 9.372 6.103 -8.146 1.00 90.00 122 VAL A O 1
ATOM 926 N N . ASN A 1 123 ? 8.870 7.278 -10.007 1.00 88.94 123 ASN A N 1
ATOM 927 C CA . ASN A 1 123 ? 7.651 7.931 -9.553 1.00 88.94 123 ASN A CA 1
ATOM 928 C C . ASN A 1 123 ? 6.491 7.444 -10.415 1.00 88.94 123 ASN A C 1
ATOM 930 O O . ASN A 1 123 ? 6.334 7.850 -11.566 1.00 88.94 123 ASN A O 1
ATOM 934 N N . LEU A 1 124 ? 5.674 6.588 -9.824 1.00 88.12 124 LEU A N 1
ATOM 935 C CA . LEU A 1 124 ? 4.504 5.989 -10.433 1.00 88.12 124 LEU A CA 1
ATOM 936 C C . LEU A 1 124 ? 3.292 6.787 -9.951 1.00 88.12 124 LEU A C 1
ATOM 938 O O . LEU A 1 124 ? 2.781 6.589 -8.850 1.00 88.12 124 LEU A O 1
ATOM 942 N N . ALA A 1 125 ? 2.933 7.805 -10.727 1.00 85.00 125 ALA A N 1
ATOM 943 C CA . ALA A 1 125 ? 1.812 8.684 -10.426 1.00 85.00 125 ALA A CA 1
ATOM 944 C C . ALA A 1 125 ? 0.552 8.170 -11.121 1.00 85.00 125 ALA A C 1
ATOM 946 O O . ALA A 1 125 ? 0.612 7.827 -12.293 1.00 85.00 125 ALA A O 1
ATOM 947 N N . SER A 1 126 ? -0.599 8.222 -10.456 1.00 78.88 126 SER A N 1
ATOM 948 C CA . SER A 1 126 ? -1.923 7.832 -10.989 1.00 78.88 126 SER A CA 1
ATOM 949 C C . SER A 1 126 ? -2.337 8.456 -12.337 1.00 78.88 126 SER A C 1
ATOM 951 O O . SER A 1 126 ? -3.298 8.004 -12.963 1.00 78.88 126 SER A O 1
ATOM 953 N N . ASN A 1 127 ? -1.625 9.491 -12.792 1.00 66.06 127 ASN A N 1
ATOM 954 C CA . ASN A 1 127 ? -1.812 10.167 -14.076 1.00 66.06 127 ASN A CA 1
ATOM 955 C C . ASN A 1 127 ? -0.749 9.825 -15.142 1.00 66.06 127 ASN A C 1
ATOM 957 O O . ASN A 1 127 ? -0.827 10.329 -16.264 1.00 66.06 127 ASN A O 1
ATOM 961 N N . ALA A 1 128 ? 0.256 9.018 -14.803 1.00 58.59 128 ALA A N 1
ATOM 962 C CA . ALA A 1 128 ? 1.280 8.520 -15.713 1.00 58.59 128 ALA A CA 1
ATOM 963 C C . ALA A 1 128 ? 0.804 7.226 -16.399 1.00 58.59 128 ALA A C 1
ATOM 965 O O . ALA A 1 128 ? 0.004 6.484 -15.842 1.00 58.59 128 ALA A O 1
ATOM 966 N N . GLY A 1 129 ? 1.279 6.952 -17.620 1.00 51.06 129 GLY A N 1
ATOM 967 C CA . GLY A 1 129 ? 0.994 5.693 -18.333 1.00 51.06 129 GLY A CA 1
ATOM 968 C C . GLY A 1 129 ? -0.330 5.631 -19.111 1.00 51.06 129 GLY A C 1
ATOM 969 O O . GLY A 1 129 ? -0.497 4.754 -19.954 1.00 51.06 129 GLY A O 1
ATOM 970 N N . LEU A 1 130 ? -1.243 6.592 -18.937 1.00 52.31 130 LEU A N 1
ATOM 971 C CA . LEU A 1 130 ? -2.466 6.657 -19.742 1.00 52.31 130 LEU A CA 1
ATOM 972 C C . LEU A 1 130 ? -2.182 7.125 -21.176 1.00 52.31 130 LEU A C 1
ATOM 974 O O . LEU A 1 130 ? -1.534 8.150 -21.403 1.00 52.31 130 LEU A O 1
ATOM 978 N N . SER A 1 131 ? -2.700 6.388 -22.164 1.00 42.84 131 SER A N 1
ATOM 979 C CA . SER A 1 131 ? -2.521 6.703 -23.587 1.00 42.84 131 SER A CA 1
ATOM 980 C C . SER A 1 131 ? -2.962 8.137 -23.957 1.00 42.84 131 SER A C 1
ATOM 982 O O . SER A 1 131 ? -3.773 8.769 -23.280 1.00 42.84 131 SER A O 1
ATOM 984 N N . ALA A 1 132 ? -2.411 8.654 -25.065 1.00 44.47 132 ALA A N 1
ATOM 985 C CA . ALA A 1 132 ? -2.366 10.056 -25.526 1.00 44.47 132 ALA A CA 1
ATOM 986 C C . ALA A 1 132 ? -3.698 10.845 -25.704 1.00 44.47 132 ALA A C 1
ATOM 988 O O . ALA A 1 132 ? -3.713 11.881 -26.371 1.00 44.47 132 ALA A O 1
ATOM 989 N N . GLY A 1 133 ? -4.815 10.393 -25.133 1.00 43.53 133 GLY A N 1
ATOM 990 C CA . GLY A 1 133 ? -6.045 11.170 -24.944 1.00 43.53 133 GLY A CA 1
ATOM 991 C C . GLY A 1 133 ? -6.087 11.970 -23.635 1.00 43.53 133 GLY A C 1
ATOM 992 O O . GLY A 1 133 ? -6.958 12.821 -23.481 1.00 43.53 133 GLY A O 1
ATOM 993 N N . CYS A 1 134 ? -5.144 11.732 -22.722 1.00 48.66 134 CYS A N 1
ATOM 994 C CA . CYS A 1 134 ? -5.064 12.385 -21.419 1.00 48.66 134 CYS A CA 1
ATOM 995 C C . CYS A 1 134 ? -4.289 13.715 -21.526 1.00 48.66 134 CYS A C 1
ATOM 997 O O . CYS A 1 134 ? -3.108 13.819 -21.192 1.00 48.66 134 CYS A O 1
ATOM 999 N N . THR A 1 135 ? -4.909 14.757 -22.083 1.00 40.53 135 THR A N 1
ATOM 1000 C CA . THR A 1 135 ? -4.342 16.111 -21.991 1.00 40.53 135 THR A CA 1
ATOM 1001 C C . THR A 1 135 ? -4.509 16.612 -20.566 1.00 40.53 135 THR A C 1
ATOM 1003 O O . THR A 1 135 ? -5.628 16.926 -20.183 1.00 40.53 135 THR A O 1
ATOM 1006 N N . VAL A 1 136 ? -3.407 16.744 -19.816 1.00 37.94 136 VAL A N 1
ATOM 1007 C CA . VAL A 1 136 ? -3.367 17.524 -18.566 1.00 37.94 136 VAL A CA 1
ATOM 1008 C C . VAL A 1 136 ? -4.129 18.831 -18.819 1.00 37.94 136 VAL A C 1
ATOM 1010 O O . VAL A 1 136 ? -3.688 19.605 -19.683 1.00 37.94 136 VAL A O 1
ATOM 1013 N N . PRO A 1 137 ? -5.283 19.090 -18.170 1.00 35.84 137 PRO A N 1
ATOM 1014 C CA . PRO A 1 137 ? -6.017 20.305 -18.445 1.00 35.84 137 PRO A CA 1
ATOM 1015 C C . PRO A 1 137 ? -5.109 21.483 -18.121 1.00 35.84 137 PRO A C 1
ATOM 1017 O O . PRO A 1 137 ? -4.363 21.478 -17.138 1.00 35.84 137 PRO A O 1
ATOM 1020 N N . SER A 1 138 ? -5.177 22.521 -18.952 1.00 37.12 138 SER A N 1
ATOM 1021 C CA . SER A 1 138 ? -4.738 23.843 -18.528 1.00 37.12 138 SER A CA 1
ATOM 1022 C C . SER A 1 138 ? -5.259 24.106 -17.114 1.00 37.12 138 SER A C 1
ATOM 1024 O O . SER A 1 138 ? -6.414 23.789 -16.853 1.00 37.12 138 SER A O 1
ATOM 1026 N N . ILE A 1 139 ? -4.411 24.688 -16.267 1.00 37.62 139 ILE A N 1
ATOM 1027 C CA . ILE A 1 139 ? -4.588 25.104 -14.862 1.00 37.62 139 ILE A CA 1
ATOM 1028 C C . ILE A 1 139 ? -5.839 25.968 -14.542 1.00 37.62 139 ILE A C 1
ATOM 1030 O O . ILE A 1 139 ? -5.740 26.918 -13.770 1.00 37.62 139 ILE A O 1
ATOM 1034 N N . ASP A 1 140 ? -7.004 25.700 -15.131 1.00 36.59 140 ASP A N 1
ATOM 1035 C CA . ASP A 1 140 ? -8.276 26.352 -14.829 1.00 36.59 140 ASP A CA 1
ATOM 1036 C C . ASP A 1 140 ? -8.953 25.627 -13.650 1.00 36.59 140 ASP A C 1
ATOM 1038 O O . ASP A 1 140 ? -9.440 24.506 -13.806 1.00 36.59 140 ASP A O 1
ATOM 1042 N N . PRO A 1 141 ? -8.995 26.242 -12.457 1.00 39.31 141 PRO A N 1
ATOM 1043 C CA . PRO A 1 141 ? -9.483 25.608 -11.237 1.00 39.31 141 PRO A CA 1
ATOM 1044 C C . PRO A 1 141 ? -11.019 25.532 -11.150 1.00 39.31 141 PRO A C 1
ATOM 1046 O O . PRO A 1 141 ? -11.542 25.210 -10.087 1.00 39.31 141 PRO A O 1
ATOM 1049 N N . LEU A 1 142 ? -11.762 25.870 -12.214 1.00 34.25 142 LEU A N 1
ATOM 1050 C CA . LEU A 1 142 ? -13.231 25.957 -12.190 1.00 34.25 142 LEU A CA 1
ATOM 1051 C C . LEU A 1 142 ? -13.954 24.926 -13.072 1.00 34.25 142 LEU A C 1
ATOM 1053 O O . LEU A 1 142 ? -15.185 24.879 -13.054 1.00 34.25 142 LEU A O 1
ATOM 1057 N N . THR A 1 143 ? -13.228 24.086 -13.815 1.00 39.53 143 THR A N 1
ATOM 1058 C CA . THR A 1 143 ? -13.803 23.002 -14.632 1.00 39.53 143 THR A CA 1
ATOM 1059 C C . THR A 1 143 ? -12.955 21.736 -14.514 1.00 39.53 143 THR A C 1
ATOM 1061 O O . THR A 1 143 ? -12.243 21.360 -15.442 1.00 39.53 143 THR A O 1
ATOM 1064 N N . PHE A 1 144 ? -12.996 21.100 -13.345 1.00 38.41 144 PHE A N 1
ATOM 1065 C CA . PHE A 1 144 ? -12.323 19.829 -13.084 1.00 38.41 144 PHE A CA 1
ATOM 1066 C C . PHE A 1 144 ? -13.263 18.680 -13.478 1.00 38.41 144 PHE A C 1
ATOM 1068 O O . PHE A 1 144 ? -14.207 18.373 -12.757 1.00 38.41 144 PHE A O 1
ATOM 1075 N N . THR A 1 145 ? -13.081 18.111 -14.671 1.00 35.06 145 THR A N 1
ATOM 1076 C CA . THR A 1 145 ? -13.893 16.974 -15.155 1.00 35.06 145 THR A CA 1
ATOM 1077 C C . THR A 1 145 ? -13.056 15.838 -15.735 1.00 35.06 145 THR A C 1
ATOM 1079 O O . THR A 1 145 ? -13.597 15.032 -16.486 1.00 35.06 145 THR A O 1
ATOM 1082 N N . ASP A 1 146 ? -11.758 15.760 -15.433 1.00 42.09 146 ASP A N 1
ATOM 1083 C CA . ASP A 1 146 ? -10.908 14.707 -15.994 1.00 42.09 146 ASP A CA 1
ATOM 1084 C C . ASP A 1 146 ? -10.590 13.624 -14.957 1.00 42.09 146 ASP A C 1
ATOM 1086 O O . ASP A 1 146 ? -9.734 13.799 -14.095 1.00 42.09 146 ASP A O 1
ATOM 1090 N N . LEU A 1 147 ? -11.233 12.461 -15.125 1.00 45.06 147 LEU A N 1
ATOM 1091 C CA . LEU A 1 147 ? -10.959 11.153 -14.488 1.00 45.06 147 LEU A CA 1
ATOM 1092 C C . LEU A 1 147 ? -9.542 10.612 -14.774 1.00 45.06 147 LEU A C 1
ATOM 1094 O O . LEU A 1 147 ? -9.236 9.446 -14.563 1.00 45.06 147 LEU A O 1
ATOM 1098 N N . CYS A 1 148 ? -8.687 11.438 -15.353 1.00 51.69 148 CYS A N 1
ATOM 1099 C CA . CYS A 1 148 ? -7.483 11.063 -16.064 1.00 51.69 148 CYS A CA 1
ATOM 1100 C C . CYS A 1 148 ? -6.226 11.432 -15.250 1.00 51.69 148 CYS A C 1
ATOM 1102 O O . CYS A 1 148 ? -5.143 10.915 -15.496 1.00 51.69 148 CYS A O 1
ATOM 1104 N N . SER A 1 149 ? -6.372 12.280 -14.223 1.00 61.53 149 SER A N 1
ATOM 1105 C CA . SER A 1 149 ? -5.287 12.657 -13.312 1.00 61.53 149 SER A CA 1
ATOM 1106 C C . SER A 1 149 ? -5.311 11.954 -11.956 1.00 61.53 149 SER A C 1
ATOM 1108 O O . SER A 1 149 ? -4.392 12.161 -11.170 1.00 61.53 149 SER A O 1
ATOM 1110 N N . THR A 1 150 ? -6.361 11.184 -11.675 1.00 75.81 150 THR A N 1
ATOM 1111 C CA . THR A 1 150 ? -6.656 10.624 -10.355 1.00 75.81 150 THR A CA 1
ATOM 1112 C C . THR A 1 150 ? -7.121 9.183 -10.463 1.00 75.81 150 THR A C 1
ATOM 1114 O O . THR A 1 150 ? -7.624 8.753 -11.503 1.00 75.81 150 THR A O 1
ATOM 1117 N N . VAL A 1 151 ? -6.959 8.445 -9.374 1.00 81.06 151 VAL A N 1
ATOM 1118 C CA . VAL A 1 151 ? -7.586 7.145 -9.166 1.00 81.06 151 VAL A CA 1
ATOM 1119 C C . VAL A 1 151 ? -9.044 7.391 -8.764 1.00 81.06 151 VAL A C 1
ATOM 1121 O O . VAL A 1 151 ? -9.280 8.152 -7.820 1.00 81.06 151 VAL A O 1
ATOM 1124 N N . PRO A 1 152 ? -10.035 6.823 -9.469 1.00 77.44 152 PRO A N 1
ATOM 1125 C CA . PRO A 1 152 ? -11.430 6.927 -9.058 1.00 77.44 152 PRO A CA 1
ATOM 1126 C C . PRO A 1 152 ? -11.686 6.155 -7.759 1.00 77.44 152 PRO A C 1
ATOM 1128 O O . PRO A 1 152 ? -10.984 5.200 -7.424 1.00 77.44 152 PRO A O 1
ATOM 1131 N N . VAL A 1 153 ? -12.729 6.549 -7.033 1.00 71.12 153 VAL A N 1
ATOM 1132 C CA . VAL A 1 153 ? -13.236 5.784 -5.892 1.00 71.12 153 VAL A CA 1
ATOM 1133 C C . VAL A 1 153 ? -13.854 4.501 -6.468 1.00 71.12 153 VAL A C 1
ATOM 1135 O O . VAL A 1 153 ? -14.788 4.560 -7.265 1.00 71.12 153 VAL A O 1
ATOM 1138 N N . ASN A 1 154 ? -13.272 3.350 -6.119 1.00 73.19 154 ASN A N 1
ATOM 1139 C CA . ASN A 1 154 ? -13.435 2.043 -6.776 1.00 73.19 154 ASN A CA 1
ATOM 1140 C C . ASN A 1 154 ? -12.751 1.919 -8.162 1.00 73.19 154 ASN A C 1
ATOM 1142 O O . ASN A 1 154 ? -13.427 1.965 -9.193 1.00 73.19 154 ASN A O 1
ATOM 1146 N N . PRO A 1 155 ? -11.427 1.688 -8.200 1.00 66.50 155 PRO A N 1
ATOM 1147 C CA . PRO A 1 155 ? -10.666 1.582 -9.444 1.00 66.50 155 PRO A CA 1
ATOM 1148 C C . PRO A 1 155 ? -10.822 0.255 -10.203 1.00 66.50 155 PRO A C 1
ATOM 1150 O O . PRO A 1 155 ? -10.123 0.045 -11.190 1.00 66.50 155 PRO A O 1
ATOM 1153 N N . ARG A 1 156 ? -11.744 -0.649 -9.824 1.00 67.56 156 ARG A N 1
ATOM 1154 C CA . ARG A 1 156 ? -11.896 -1.916 -10.559 1.00 67.56 156 ARG A CA 1
ATOM 1155 C C . ARG A 1 156 ? -12.207 -1.687 -12.029 1.00 67.56 156 ARG A C 1
ATOM 1157 O O . ARG A 1 156 ? -13.058 -0.874 -12.391 1.00 67.56 156 ARG A O 1
ATOM 1164 N N . CYS A 1 157 ? -11.654 -2.571 -12.853 1.00 70.94 157 CYS A N 1
ATOM 1165 C CA . CYS A 1 157 ? -12.126 -2.741 -14.215 1.00 70.94 157 CYS A CA 1
ATOM 1166 C C . CYS A 1 157 ? -13.634 -2.957 -14.224 1.00 70.94 157 CYS A C 1
ATOM 1168 O O . CYS A 1 157 ? -14.167 -3.828 -13.524 1.00 70.94 157 CYS A O 1
ATOM 1170 N N . ALA A 1 158 ? -14.326 -2.208 -15.079 1.00 67.62 158 ALA A N 1
ATOM 1171 C CA . ALA A 1 158 ? -15.772 -2.285 -15.238 1.00 67.62 158 ALA A CA 1
ATOM 1172 C C . ALA A 1 158 ? -16.236 -3.715 -15.562 1.00 67.62 158 ALA A C 1
ATOM 1174 O O . ALA A 1 158 ? -17.385 -4.083 -15.309 1.00 67.62 158 ALA A O 1
ATOM 1175 N N . THR A 1 159 ? -15.345 -4.534 -16.132 1.00 68.00 159 THR A N 1
ATOM 1176 C CA . THR A 1 159 ? -15.501 -5.984 -16.258 1.00 68.00 159 THR A CA 1
ATOM 1177 C C . THR A 1 159 ? -14.254 -6.693 -15.709 1.00 68.00 159 THR A C 1
ATOM 1179 O O . THR A 1 159 ? -13.185 -6.560 -16.306 1.00 68.00 159 THR A O 1
ATOM 1182 N N . PRO A 1 160 ? -14.367 -7.486 -14.624 1.00 65.19 160 PRO A N 1
ATOM 1183 C CA . PRO A 1 160 ? -13.243 -8.251 -14.081 1.00 65.19 160 PRO A CA 1
ATOM 1184 C C . PRO A 1 160 ? -12.576 -9.139 -15.141 1.00 65.19 160 PRO A C 1
ATOM 1186 O O . PRO A 1 160 ? -13.260 -9.904 -15.828 1.00 65.19 160 PRO A O 1
ATOM 1189 N N . GLY A 1 161 ? -11.251 -9.034 -15.279 1.00 64.56 161 GLY A N 1
ATOM 1190 C CA . GLY A 1 161 ? -10.462 -9.773 -16.277 1.00 64.56 161 GLY A CA 1
ATOM 1191 C C . GLY A 1 161 ? -10.590 -9.260 -17.719 1.00 64.56 161 GLY A C 1
ATOM 1192 O O . GLY A 1 161 ? -10.163 -9.941 -18.651 1.00 64.56 161 GLY A O 1
ATOM 1193 N N . ALA A 1 162 ? -11.205 -8.093 -17.923 1.00 69.38 162 ALA A N 1
ATOM 1194 C CA . ALA A 1 162 ? -11.313 -7.425 -19.219 1.00 69.38 162 ALA A CA 1
ATOM 1195 C C . ALA A 1 162 ? -11.108 -5.909 -19.069 1.00 69.38 162 ALA A C 1
ATOM 1197 O O . ALA A 1 162 ? -11.922 -5.111 -19.536 1.00 69.38 162 ALA A O 1
ATOM 1198 N N . CYS A 1 163 ? -10.019 -5.551 -18.395 1.00 73.50 163 CYS A N 1
ATOM 1199 C CA . CYS A 1 163 ? -9.549 -4.186 -18.238 1.00 73.50 163 CYS A CA 1
ATOM 1200 C C . CYS A 1 163 ? -9.190 -3.554 -19.581 1.00 73.50 163 CYS A C 1
ATOM 1202 O O . CYS A 1 163 ? -8.698 -4.210 -20.502 1.00 73.50 163 CYS A O 1
ATOM 1204 N N . THR A 1 164 ? -9.439 -2.262 -19.682 1.00 71.81 164 THR A N 1
ATOM 1205 C CA . THR A 1 164 ? -8.972 -1.386 -20.746 1.00 71.81 164 THR A CA 1
ATOM 1206 C C . THR A 1 164 ? -7.747 -0.619 -20.266 1.00 71.81 164 THR A C 1
ATOM 1208 O O . THR A 1 164 ? -7.612 -0.348 -19.078 1.00 71.81 164 THR A O 1
ATOM 1211 N N . ASP A 1 165 ? -6.887 -0.190 -21.190 1.00 66.88 165 ASP A N 1
ATOM 1212 C CA . ASP A 1 165 ? -5.659 0.558 -20.866 1.00 66.88 165 ASP A CA 1
ATOM 1213 C C . ASP A 1 165 ? -5.901 1.847 -20.047 1.00 66.88 165 ASP A C 1
ATOM 1215 O O . ASP A 1 165 ? -4.965 2.423 -19.507 1.00 66.88 165 ASP A O 1
ATOM 1219 N N . SER A 1 166 ? -7.144 2.342 -19.976 1.00 66.50 166 SER A N 1
ATOM 1220 C CA . SER A 1 166 ? -7.530 3.502 -19.159 1.00 66.50 166 SER A CA 1
ATOM 1221 C C . SER A 1 166 ? -7.881 3.184 -17.700 1.00 66.50 166 SER A C 1
ATOM 1223 O O . SER A 1 166 ? -8.081 4.110 -16.908 1.00 66.50 166 SER A O 1
ATOM 1225 N N . GLU A 1 167 ? -8.028 1.901 -17.374 1.00 75.00 167 GLU A N 1
ATOM 1226 C CA . GLU A 1 167 ? -8.414 1.410 -16.048 1.00 75.00 167 GLU A CA 1
ATOM 1227 C C . GLU A 1 167 ? -7.205 1.024 -15.198 1.00 75.00 167 GLU A C 1
ATOM 1229 O O . GLU A 1 167 ? -7.323 1.106 -13.988 1.00 75.00 167 GLU A O 1
ATOM 1234 N N . PHE A 1 168 ? -6.055 0.705 -15.801 1.00 79.25 168 PHE A N 1
ATOM 1235 C CA . PHE A 1 168 ? -4.821 0.459 -15.053 1.00 79.25 168 PHE A CA 1
ATOM 1236 C C . PHE A 1 168 ? -4.292 1.750 -14.439 1.00 79.25 168 PHE A C 1
ATOM 1238 O O . PHE A 1 168 ? -3.997 2.718 -15.156 1.00 79.25 168 PHE A O 1
ATOM 1245 N N . ARG A 1 169 ? -4.176 1.771 -13.114 1.00 82.75 169 ARG A N 1
ATOM 1246 C CA . ARG A 1 169 ? -3.654 2.898 -12.348 1.00 82.75 169 ARG A CA 1
ATOM 1247 C C . ARG A 1 169 ? -2.494 2.458 -11.488 1.00 82.75 169 ARG A C 1
ATOM 1249 O O . ARG A 1 169 ? -2.373 1.312 -11.108 1.00 82.75 169 ARG A O 1
ATOM 1256 N N . PHE A 1 170 ? -1.615 3.413 -11.211 1.00 88.19 170 PHE A N 1
ATOM 1257 C CA . PHE A 1 170 ? -0.654 3.267 -10.132 1.00 88.19 170 PHE A CA 1
ATOM 1258 C C . PHE A 1 170 ? -1.369 3.608 -8.843 1.00 88.19 170 PHE A C 1
ATOM 1260 O O . PHE A 1 170 ? -1.629 4.792 -8.595 1.00 88.19 170 PHE A O 1
ATOM 1267 N N . ASP A 1 171 ? -1.747 2.582 -8.094 1.00 89.25 171 ASP A N 1
ATOM 1268 C CA . ASP A 1 171 ? -2.623 2.732 -6.947 1.00 89.25 171 ASP A CA 1
ATOM 1269 C C . ASP A 1 171 ? -2.368 1.662 -5.860 1.00 89.25 171 ASP A C 1
ATOM 1271 O O . ASP A 1 171 ? -1.427 0.863 -5.909 1.00 89.25 171 ASP A O 1
ATOM 1275 N N . GLY A 1 172 ? -3.114 1.750 -4.766 1.00 91.12 172 GLY A N 1
ATOM 1276 C CA . GLY A 1 172 ? -3.116 0.810 -3.663 1.00 91.12 172 GLY A CA 1
ATOM 1277 C C . GLY A 1 172 ? -3.875 -0.462 -4.018 1.00 91.12 172 GLY A C 1
ATOM 1278 O O . GLY A 1 172 ? -5.029 -0.435 -4.425 1.00 91.12 172 GLY A O 1
ATOM 1279 N N . GLY A 1 173 ? -3.263 -1.609 -3.743 1.00 90.12 173 GLY A N 1
ATOM 1280 C CA . GLY A 1 173 ? -3.710 -2.884 -4.307 1.00 90.12 173 GLY A CA 1
ATOM 1281 C C . GLY A 1 173 ? -2.623 -3.501 -5.166 1.00 90.12 173 GLY A C 1
ATOM 1282 O O . GLY A 1 173 ? -2.371 -4.699 -5.039 1.00 90.12 173 GLY A O 1
ATOM 1283 N N . ASP A 1 174 ? -1.915 -2.674 -5.933 1.00 93.94 174 ASP A N 1
ATOM 1284 C CA . ASP A 1 174 ? -0.841 -3.113 -6.814 1.00 93.94 174 ASP A CA 1
ATOM 1285 C C . ASP A 1 174 ? 0.279 -3.856 -6.079 1.00 93.94 174 ASP A C 1
ATOM 1287 O O . ASP A 1 174 ? 0.582 -3.642 -4.894 1.00 93.94 174 ASP A O 1
ATOM 1291 N N . LEU A 1 175 ? 0.924 -4.752 -6.818 1.00 95.44 175 LEU A N 1
ATOM 1292 C CA . LEU A 1 175 ? 2.026 -5.571 -6.349 1.00 95.44 175 LEU A CA 1
ATOM 1293 C C . LEU A 1 175 ? 3.335 -5.043 -6.924 1.00 95.44 175 LEU A C 1
ATOM 1295 O O . LEU A 1 175 ? 3.547 -4.993 -8.131 1.00 95.44 175 LEU A O 1
ATOM 1299 N N . LEU A 1 176 ? 4.275 -4.754 -6.034 1.00 95.69 176 LEU A N 1
ATOM 1300 C CA . LEU A 1 176 ? 5.635 -4.407 -6.399 1.00 95.69 176 LEU A CA 1
ATOM 1301 C C . LEU A 1 176 ? 6.579 -5.497 -5.899 1.00 95.69 176 LEU A C 1
ATOM 1303 O O . LEU A 1 176 ? 6.595 -5.856 -4.720 1.00 95.69 176 LEU A O 1
ATOM 1307 N N . ARG A 1 177 ? 7.436 -6.003 -6.781 1.00 95.00 177 ARG A N 1
ATOM 1308 C CA . ARG A 1 177 ? 8.535 -6.901 -6.417 1.00 95.00 177 ARG A CA 1
ATOM 1309 C C . ARG A 1 177 ? 9.855 -6.351 -6.913 1.00 95.00 177 ARG A C 1
ATOM 1311 O O . ARG A 1 177 ? 9.916 -5.667 -7.927 1.00 95.00 177 ARG A O 1
ATOM 1318 N N . SER A 1 178 ? 10.931 -6.649 -6.202 1.00 93.69 178 SER A N 1
ATOM 1319 C CA . SER A 1 178 ? 12.259 -6.171 -6.573 1.00 93.69 178 SER A CA 1
ATOM 1320 C C . SER A 1 178 ? 13.274 -7.305 -6.600 1.00 93.69 178 SER A C 1
ATOM 1322 O O . SER A 1 178 ? 13.179 -8.249 -5.818 1.00 93.69 178 SER A O 1
ATOM 1324 N N . THR A 1 179 ? 14.270 -7.216 -7.484 1.00 92.88 179 THR A N 1
ATOM 1325 C CA . THR A 1 179 ? 15.487 -8.040 -7.432 1.00 92.88 179 THR A CA 1
ATOM 1326 C C . THR A 1 179 ? 16.728 -7.160 -7.459 1.00 92.88 179 THR A C 1
ATOM 1328 O O . THR A 1 179 ? 16.775 -6.192 -8.210 1.00 92.88 179 THR A O 1
ATOM 1331 N N . GLY A 1 180 ? 17.734 -7.505 -6.653 1.00 85.69 180 GLY A N 1
ATOM 1332 C CA . GLY A 1 180 ? 18.969 -6.723 -6.491 1.00 85.69 180 GLY A CA 1
ATOM 1333 C C . GLY A 1 180 ? 19.118 -6.087 -5.105 1.00 85.69 180 GLY A C 1
ATOM 1334 O O . GLY A 1 180 ? 20.206 -5.657 -4.732 1.00 85.69 180 GLY A O 1
ATOM 1335 N N . GLY A 1 181 ? 18.065 -6.119 -4.288 1.00 85.25 181 GLY A N 1
ATOM 1336 C CA . GLY A 1 181 ? 18.038 -5.541 -2.951 1.00 85.25 181 GLY A CA 1
ATOM 1337 C C . GLY A 1 181 ? 16.673 -4.951 -2.597 1.00 85.25 181 GLY A C 1
ATOM 1338 O O . GLY A 1 181 ? 15.744 -4.995 -3.410 1.00 85.25 181 GLY A O 1
ATOM 1339 N N . PRO A 1 182 ? 16.540 -4.411 -1.374 1.00 88.94 182 PRO A N 1
ATOM 1340 C CA . PRO A 1 182 ? 15.329 -3.729 -0.959 1.00 88.94 182 PRO A CA 1
ATOM 1341 C C . PRO A 1 182 ? 15.167 -2.381 -1.648 1.00 88.94 182 PRO A C 1
ATOM 1343 O O . PRO A 1 182 ? 16.141 -1.723 -2.009 1.00 88.94 182 PRO A O 1
ATOM 1346 N N . LEU A 1 183 ? 13.924 -1.932 -1.737 1.00 93.62 183 LEU A N 1
ATOM 1347 C CA . LEU A 1 183 ? 13.549 -0.575 -2.107 1.00 93.62 183 LEU A CA 1
ATOM 1348 C C . LEU A 1 183 ? 13.123 0.207 -0.864 1.00 93.62 183 LEU A C 1
ATOM 1350 O O . LEU A 1 183 ? 12.602 -0.369 0.095 1.00 93.62 183 LEU A O 1
ATOM 1354 N N . SER A 1 184 ? 13.332 1.522 -0.891 1.00 95.00 184 SER A N 1
ATOM 1355 C CA . SER A 1 184 ? 12.567 2.436 -0.039 1.00 95.00 184 SER A CA 1
ATOM 1356 C C . SER A 1 184 ? 11.327 2.848 -0.820 1.00 95.00 184 SER A C 1
ATOM 1358 O O . SER A 1 184 ? 11.460 3.452 -1.886 1.00 95.00 184 SER A O 1
ATOM 1360 N N . VAL A 1 185 ? 10.151 2.459 -0.330 1.00 96.81 185 VAL A N 1
ATOM 1361 C CA . VAL A 1 185 ? 8.876 2.669 -1.020 1.00 96.81 185 VAL A CA 1
ATOM 1362 C C . VAL A 1 185 ? 7.994 3.572 -0.173 1.00 96.81 185 VAL A C 1
ATOM 1364 O O . VAL A 1 185 ? 7.834 3.348 1.027 1.00 96.81 185 VAL A O 1
ATOM 1367 N N . VAL A 1 186 ? 7.427 4.597 -0.798 1.00 96.25 186 VAL A N 1
ATOM 1368 C CA . VAL A 1 186 ? 6.497 5.535 -0.172 1.00 96.25 186 VAL A CA 1
ATOM 1369 C C . VAL A 1 186 ? 5.283 5.700 -1.073 1.00 96.25 186 VAL A C 1
ATOM 1371 O O . VAL A 1 186 ? 5.443 5.918 -2.269 1.00 96.25 186 VAL A O 1
ATOM 1374 N N . HIS A 1 187 ? 4.086 5.644 -0.498 1.00 96.00 187 HIS A N 1
ATOM 1375 C CA . HIS A 1 187 ? 2.834 5.920 -1.195 1.00 96.00 187 HIS A CA 1
ATOM 1376 C C . HIS A 1 187 ? 2.180 7.172 -0.611 1.00 96.00 187 HIS A C 1
ATOM 1378 O O . HIS A 1 187 ? 1.920 7.245 0.591 1.00 96.00 187 HIS A O 1
ATOM 1384 N N . THR A 1 188 ? 1.965 8.178 -1.454 1.00 92.81 188 THR A N 1
ATOM 1385 C CA . THR A 1 188 ? 1.327 9.451 -1.109 1.00 92.81 188 THR A CA 1
ATOM 1386 C C . THR A 1 188 ? -0.060 9.510 -1.719 1.00 92.81 188 THR A C 1
ATOM 1388 O O . THR A 1 188 ? -0.208 9.235 -2.906 1.00 92.81 188 THR A O 1
ATOM 1391 N N . GLN A 1 189 ? -1.045 9.893 -0.906 1.00 92.19 189 GLN A N 1
ATOM 1392 C CA . GLN A 1 189 ? -2.445 9.959 -1.305 1.00 92.19 189 GLN A CA 1
ATOM 1393 C C . GLN A 1 189 ? -3.114 11.240 -0.807 1.00 92.19 189 GLN A C 1
ATOM 1395 O O . GLN A 1 189 ? -2.938 11.636 0.354 1.00 92.19 189 GLN A O 1
ATOM 1400 N N . ASP A 1 190 ? -3.911 11.871 -1.666 1.00 89.00 190 ASP A N 1
ATOM 1401 C CA . ASP A 1 190 ? -4.777 12.994 -1.306 1.00 89.00 190 ASP A CA 1
ATOM 1402 C C . ASP A 1 190 ? -6.088 12.978 -2.107 1.00 89.00 190 ASP A C 1
ATOM 1404 O O . ASP A 1 190 ? -6.068 12.668 -3.296 1.00 89.00 190 ASP A O 1
ATOM 1408 N N . PRO A 1 191 ? -7.235 13.359 -1.518 1.00 87.88 191 PRO A N 1
ATOM 1409 C CA . PRO A 1 191 ? -8.521 13.309 -2.201 1.00 87.88 191 PRO A CA 1
ATOM 1410 C C . PRO A 1 191 ? -8.789 14.598 -2.992 1.00 87.88 191 PRO A C 1
ATOM 1412 O O . PRO A 1 191 ? -9.857 15.201 -2.892 1.00 87.88 191 PRO A O 1
ATOM 1415 N N . MET A 1 192 ? -7.776 15.088 -3.718 1.00 81.50 192 MET A N 1
ATOM 1416 C CA . MET A 1 192 ? -7.830 16.298 -4.552 1.00 81.50 192 MET A CA 1
ATOM 1417 C C . MET A 1 192 ? -8.207 17.579 -3.796 1.00 81.50 192 MET A C 1
ATOM 1419 O O . MET A 1 192 ? -8.705 18.551 -4.369 1.00 81.50 192 MET A O 1
ATOM 1423 N N . THR A 1 193 ? -7.949 17.611 -2.492 1.00 79.56 193 THR A N 1
ATOM 1424 C CA . THR A 1 193 ? -8.242 18.751 -1.626 1.00 79.56 193 THR A CA 1
ATOM 1425 C C . THR A 1 193 ? -7.038 19.109 -0.771 1.00 79.56 193 THR A C 1
ATOM 1427 O O . THR A 1 193 ? -6.230 18.272 -0.392 1.00 79.56 193 THR A O 1
ATOM 1430 N N . GLN A 1 194 ? -6.929 20.386 -0.413 1.00 78.62 194 GLN A N 1
ATOM 1431 C CA . GLN A 1 194 ? -5.837 20.888 0.426 1.00 78.62 194 GLN A CA 1
ATOM 1432 C C . GLN A 1 194 ? -6.005 20.569 1.923 1.00 78.62 194 GLN A C 1
ATOM 1434 O O . GLN A 1 194 ? -5.134 20.920 2.719 1.00 78.62 194 GLN A O 1
ATOM 1439 N N . TYR A 1 195 ? -7.148 20.011 2.334 1.00 81.69 195 TYR A N 1
ATOM 1440 C CA . TYR A 1 195 ? -7.499 19.880 3.753 1.00 81.69 195 TYR A CA 1
ATOM 1441 C C . TYR A 1 195 ? -6.964 18.610 4.409 1.00 81.69 195 TYR A C 1
ATOM 1443 O O . TYR A 1 195 ? -6.733 18.608 5.617 1.00 81.69 195 TYR A O 1
ATOM 1451 N N . ILE A 1 196 ? -6.778 17.545 3.635 1.00 89.75 196 ILE A N 1
ATOM 1452 C CA . ILE A 1 196 ? -6.377 16.238 4.141 1.00 89.75 196 ILE A CA 1
ATOM 1453 C C . ILE A 1 196 ? -5.583 15.491 3.074 1.00 89.75 196 ILE A C 1
ATOM 1455 O O . ILE A 1 196 ? -5.777 15.702 1.883 1.00 89.75 196 ILE A O 1
ATOM 1459 N N . GLY A 1 197 ? -4.659 14.652 3.519 1.00 90.94 197 GLY A N 1
ATOM 1460 C CA . GLY A 1 197 ? -3.751 13.890 2.677 1.00 90.94 197 GLY A CA 1
ATOM 1461 C C . GLY A 1 197 ? -2.681 13.245 3.547 1.00 90.94 197 GLY A C 1
ATOM 1462 O O . GLY A 1 197 ? -2.513 13.604 4.720 1.00 90.94 197 GLY A O 1
ATOM 1463 N N . GLY A 1 198 ? -1.960 12.281 2.996 1.00 90.56 198 GLY A N 1
ATOM 1464 C CA . GLY A 1 198 ? -0.983 11.514 3.752 1.00 90.56 198 GLY A CA 1
ATOM 1465 C C . GLY A 1 198 ? 0.061 10.859 2.870 1.00 90.56 198 GLY A C 1
ATOM 1466 O O . GLY A 1 198 ? -0.074 10.786 1.655 1.00 90.56 198 GLY A O 1
ATOM 1467 N N . SER A 1 199 ? 1.126 10.396 3.511 1.00 93.00 199 SER A N 1
ATOM 1468 C CA . SER A 1 199 ? 2.178 9.629 2.863 1.00 93.00 199 SER A CA 1
ATOM 1469 C C . SER A 1 199 ? 2.639 8.530 3.809 1.00 93.00 199 SER A C 1
ATOM 1471 O O . SER A 1 199 ? 2.806 8.778 5.009 1.00 93.00 199 SER A O 1
ATOM 1473 N N . THR A 1 200 ? 2.807 7.326 3.276 1.00 93.81 200 THR A N 1
ATOM 1474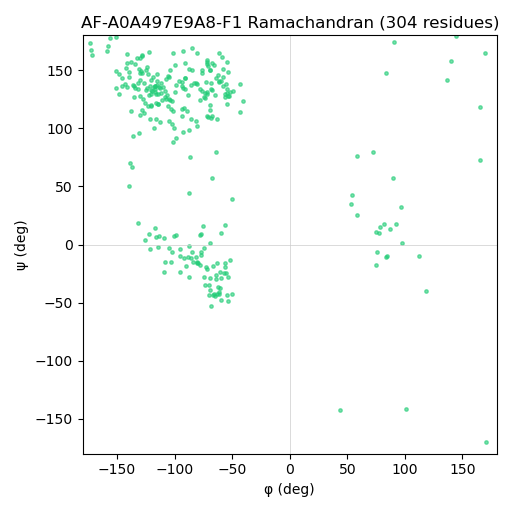 C CA . THR A 1 200 ? 3.058 6.106 4.042 1.00 93.81 200 THR A CA 1
ATOM 1475 C C . THR A 1 200 ? 4.291 5.405 3.499 1.00 93.81 200 THR A C 1
ATOM 1477 O O . THR A 1 200 ? 4.357 5.094 2.314 1.00 93.81 200 THR A O 1
ATOM 1480 N N . GLU A 1 201 ? 5.261 5.131 4.371 1.00 95.12 201 GLU A N 1
ATOM 1481 C CA . GLU A 1 201 ? 6.359 4.217 4.053 1.00 95.12 201 GLU A CA 1
ATOM 1482 C C . GLU A 1 201 ? 5.830 2.781 4.015 1.00 95.12 201 GLU A C 1
ATOM 1484 O O . GLU A 1 201 ? 5.150 2.331 4.941 1.00 95.12 201 GLU A O 1
ATOM 1489 N N . ILE A 1 202 ? 6.167 2.056 2.953 1.00 95.06 202 ILE A N 1
ATOM 1490 C CA . ILE A 1 202 ? 5.756 0.672 2.756 1.00 95.06 202 ILE A CA 1
ATOM 1491 C C . ILE A 1 202 ? 6.941 -0.236 3.058 1.00 95.06 202 ILE A C 1
ATOM 1493 O O . ILE A 1 202 ? 8.017 -0.132 2.465 1.00 95.06 202 ILE A O 1
ATOM 1497 N N . LEU A 1 203 ? 6.720 -1.163 3.985 1.00 92.00 203 LEU A N 1
ATOM 1498 C CA . LEU A 1 203 ? 7.687 -2.195 4.324 1.00 92.00 203 LEU A CA 1
ATOM 1499 C C . LEU A 1 203 ? 7.461 -3.435 3.463 1.00 92.00 203 LEU A C 1
ATOM 1501 O O . LEU A 1 203 ? 6.323 -3.823 3.195 1.00 92.00 203 LEU A O 1
ATOM 1505 N N . ALA A 1 204 ? 8.560 -4.079 3.083 1.00 93.56 204 ALA A N 1
ATOM 1506 C CA . ALA A 1 204 ? 8.518 -5.351 2.380 1.00 93.56 204 ALA A CA 1
ATOM 1507 C C . ALA A 1 204 ? 7.934 -6.461 3.262 1.00 93.56 204 ALA A C 1
ATOM 1509 O O . ALA A 1 204 ? 8.100 -6.452 4.489 1.00 93.56 204 ALA A O 1
ATOM 1510 N N . ARG A 1 205 ? 7.355 -7.486 2.634 1.00 93.75 205 ARG A N 1
ATOM 1511 C CA . ARG A 1 205 ? 6.912 -8.724 3.281 1.00 93.75 205 ARG A CA 1
ATOM 1512 C C . ARG A 1 205 ? 8.003 -9.328 4.150 1.00 93.75 205 ARG A C 1
ATOM 1514 O O . ARG A 1 205 ? 7.736 -9.758 5.268 1.00 93.75 205 ARG A O 1
ATOM 1521 N N . GLU A 1 206 ? 9.242 -9.343 3.671 1.00 91.38 206 GLU A N 1
ATOM 1522 C CA . GLU A 1 206 ? 10.384 -9.918 4.378 1.00 91.38 206 GLU A CA 1
ATOM 1523 C C . GLU A 1 206 ? 10.636 -9.236 5.733 1.00 91.38 206 GLU A C 1
ATOM 1525 O O . GLU A 1 206 ? 11.097 -9.894 6.666 1.00 91.38 206 GLU A O 1
ATOM 1530 N N . ALA A 1 207 ? 10.283 -7.953 5.882 1.00 89.38 207 ALA A N 1
ATOM 1531 C CA . ALA A 1 207 ? 10.399 -7.229 7.148 1.00 89.38 207 ALA A CA 1
ATOM 1532 C C . ALA A 1 207 ? 9.360 -7.675 8.195 1.00 89.38 207 ALA A C 1
ATOM 1534 O O . ALA A 1 207 ? 9.566 -7.474 9.393 1.00 89.38 207 ALA A O 1
ATOM 1535 N N . VAL A 1 208 ? 8.257 -8.286 7.754 1.00 88.38 208 VAL A N 1
ATOM 1536 C CA . VAL A 1 208 ? 7.119 -8.704 8.589 1.00 88.38 208 VAL A CA 1
ATOM 1537 C C . VAL A 1 208 ? 6.827 -10.207 8.505 1.00 88.38 208 VAL A C 1
ATOM 1539 O O . VAL A 1 208 ? 5.836 -10.667 9.062 1.00 88.38 208 VAL A O 1
ATOM 1542 N N . ASN A 1 209 ? 7.699 -10.999 7.872 1.00 89.81 209 ASN A N 1
ATOM 1543 C CA . ASN A 1 209 ? 7.457 -12.414 7.557 1.00 89.81 209 ASN A CA 1
ATOM 1544 C C . ASN A 1 209 ? 7.215 -13.312 8.789 1.00 89.81 209 ASN A C 1
ATOM 1546 O O . ASN A 1 209 ? 6.600 -14.369 8.686 1.00 89.81 209 ASN A O 1
ATOM 1550 N N . GLU A 1 210 ? 7.694 -12.897 9.962 1.00 88.62 210 GLU A N 1
ATOM 1551 C CA . GLU A 1 210 ? 7.507 -13.614 11.234 1.00 88.62 210 GLU A CA 1
ATOM 1552 C C . GLU A 1 210 ? 6.539 -12.891 12.192 1.00 88.62 210 GLU A C 1
ATOM 1554 O O . GLU A 1 210 ? 6.373 -13.295 13.346 1.00 88.62 210 GLU A O 1
ATOM 1559 N N . ALA A 1 211 ? 5.901 -11.807 11.740 1.00 91.31 211 ALA A N 1
ATOM 1560 C CA . ALA A 1 211 ? 4.946 -11.041 12.526 1.00 91.31 211 ALA A CA 1
ATOM 1561 C C . ALA A 1 211 ? 3.519 -11.557 12.288 1.00 91.31 211 ALA A C 1
ATOM 1563 O O . ALA A 1 211 ? 2.981 -11.485 11.189 1.00 91.31 211 ALA A O 1
ATOM 1564 N N . PHE A 1 212 ? 2.895 -12.055 13.357 1.00 96.38 212 PHE A N 1
ATOM 1565 C CA . PHE A 1 212 ? 1.517 -12.573 13.344 1.00 96.38 212 PHE A CA 1
ATOM 1566 C C . PHE A 1 212 ? 0.627 -11.910 14.401 1.00 96.38 212 PHE A C 1
ATOM 1568 O O . PHE A 1 212 ? -0.513 -12.315 14.629 1.00 96.38 212 PHE A O 1
ATOM 1575 N N . ALA A 1 213 ? 1.165 -10.920 15.113 1.00 96.12 213 ALA A N 1
ATOM 1576 C CA . ALA A 1 213 ? 0.460 -10.190 16.148 1.00 96.12 213 ALA A CA 1
ATOM 1577 C C . ALA A 1 213 ? 0.966 -8.749 16.214 1.00 96.12 213 ALA A C 1
ATOM 1579 O O . ALA A 1 213 ? 2.165 -8.504 16.340 1.00 96.12 213 ALA A O 1
ATOM 1580 N N . TYR A 1 214 ? 0.033 -7.806 16.184 1.00 96.19 214 TYR A N 1
ATOM 1581 C CA . TYR A 1 214 ? 0.293 -6.374 16.126 1.00 96.19 214 TYR A CA 1
ATOM 1582 C C . TYR A 1 214 ? -0.491 -5.678 17.237 1.00 96.19 214 TYR A C 1
ATOM 1584 O O . TYR A 1 214 ? -1.580 -6.118 17.614 1.00 96.19 214 TYR A O 1
ATOM 1592 N N . SER A 1 215 ? 0.065 -4.593 17.774 1.00 95.88 215 SER A N 1
ATOM 1593 C CA . SER A 1 215 ? -0.576 -3.775 18.805 1.00 95.88 215 SER A CA 1
ATOM 1594 C C . SER A 1 215 ? -0.699 -2.346 18.305 1.00 95.88 215 SER A C 1
ATOM 1596 O O . SER A 1 215 ? 0.295 -1.753 17.894 1.00 95.88 215 SER A O 1
ATOM 1598 N N . ILE A 1 216 ? -1.900 -1.786 18.394 1.00 96.50 216 ILE A N 1
ATOM 1599 C CA . ILE A 1 216 ? -2.189 -0.416 17.980 1.00 96.50 216 ILE A CA 1
ATOM 1600 C C . ILE A 1 216 ? -2.058 0.494 19.210 1.00 96.50 216 ILE A C 1
ATOM 1602 O O . ILE A 1 216 ? -2.779 0.299 20.192 1.00 96.50 216 ILE A O 1
ATOM 1606 N N . PRO A 1 217 ? -1.107 1.446 19.223 1.00 92.12 217 PRO A N 1
ATOM 1607 C CA . PRO A 1 217 ? -0.779 2.210 20.427 1.00 92.12 217 PRO A CA 1
ATOM 1608 C C . PRO A 1 217 ? -1.752 3.361 20.714 1.00 92.12 217 PRO A C 1
ATOM 1610 O O . PRO A 1 217 ? -1.749 3.892 21.821 1.00 92.12 217 PRO A O 1
ATOM 1613 N N . VAL A 1 218 ? -2.556 3.751 19.727 1.00 93.25 218 VAL A N 1
ATOM 1614 C CA . VAL A 1 218 ? -3.476 4.894 19.775 1.00 93.25 218 VAL A CA 1
ATOM 1615 C C . VAL A 1 218 ? -4.872 4.458 19.348 1.00 93.25 218 VAL A C 1
ATOM 1617 O O . VAL A 1 218 ? -5.034 3.399 18.746 1.00 93.25 218 VAL A O 1
ATOM 1620 N N . GLY A 1 219 ? -5.876 5.260 19.670 1.00 93.81 219 GLY A N 1
ATOM 1621 C CA . GLY A 1 219 ? -7.257 4.970 19.325 1.00 93.81 219 GLY A CA 1
ATOM 1622 C C . GLY A 1 219 ? -8.181 6.120 19.679 1.00 93.81 219 GLY A C 1
ATOM 1623 O O . GLY A 1 219 ? -7.764 7.089 20.318 1.00 93.81 219 GLY A O 1
ATOM 1624 N N . GLU A 1 220 ? -9.433 5.985 19.263 1.00 93.44 220 GLU A N 1
ATOM 1625 C CA . GLU A 1 220 ? -10.458 7.016 19.433 1.00 93.44 220 GLU A CA 1
ATOM 1626 C C . GLU A 1 220 ? -10.818 7.256 20.901 1.00 93.44 220 GLU A C 1
ATOM 1628 O O . GLU A 1 220 ? -11.330 8.308 21.248 1.00 93.44 220 GLU A O 1
ATOM 1633 N N . ASP A 1 221 ? -10.515 6.340 21.812 1.00 91.25 221 ASP A N 1
ATOM 1634 C CA . ASP A 1 221 ? -10.708 6.530 23.251 1.00 91.25 221 ASP A CA 1
ATOM 1635 C C . ASP A 1 221 ? -9.643 7.422 23.917 1.00 91.25 221 ASP A C 1
ATOM 1637 O O . ASP A 1 221 ? -9.806 7.787 25.082 1.00 91.25 221 ASP A O 1
ATOM 1641 N N . LEU A 1 222 ? -8.568 7.786 23.206 1.00 84.69 222 LEU A N 1
ATOM 1642 C CA . LEU A 1 222 ? -7.494 8.651 23.717 1.00 84.69 222 LEU A CA 1
ATOM 1643 C C . LEU A 1 222 ? -7.609 10.119 23.287 1.00 84.69 222 LEU A C 1
ATOM 1645 O O . LEU A 1 222 ? -6.677 10.894 23.513 1.00 84.69 222 LEU A O 1
ATOM 1649 N N . HIS A 1 223 ? -8.717 10.512 22.663 1.00 79.69 223 HIS A N 1
ATOM 1650 C CA . HIS A 1 223 ? -8.913 11.880 22.200 1.00 79.69 223 HIS A CA 1
ATOM 1651 C C . HIS A 1 223 ? -9.594 12.745 23.283 1.00 79.69 223 HIS A C 1
ATOM 1653 O O . HIS A 1 223 ? -10.583 12.340 23.892 1.00 79.69 223 HIS A O 1
ATOM 1659 N N . ASP A 1 224 ? -9.069 13.951 23.524 1.00 73.94 224 ASP A N 1
ATOM 1660 C CA . ASP A 1 224 ? -9.629 14.938 24.464 1.00 73.94 224 ASP A CA 1
ATOM 1661 C C . ASP A 1 224 ? -10.415 16.037 23.721 1.00 73.94 224 ASP A C 1
ATOM 1663 O O . ASP A 1 224 ? -10.265 16.231 22.518 1.00 73.94 224 ASP A O 1
ATOM 1667 N N . ALA A 1 225 ? -11.232 16.823 24.434 1.00 68.56 225 ALA A N 1
ATOM 1668 C CA . ALA A 1 225 ? -11.900 17.991 23.851 1.00 68.56 225 ALA A CA 1
ATOM 1669 C C . ALA A 1 225 ? -10.912 19.158 23.620 1.00 68.56 225 ALA A C 1
ATOM 1671 O O . ALA A 1 225 ? -10.260 19.615 24.560 1.00 68.56 225 ALA A O 1
ATOM 1672 N N . GLY A 1 226 ? -10.838 19.698 22.397 1.00 68.38 226 GLY A N 1
ATOM 1673 C CA . GLY A 1 226 ? -9.939 20.811 22.061 1.00 68.38 226 GLY A CA 1
ATOM 1674 C C . GLY A 1 226 ? -9.847 21.131 20.565 1.00 68.38 226 GLY A C 1
ATOM 1675 O O . GLY A 1 226 ? -10.634 20.638 19.767 1.00 68.38 226 GLY A O 1
ATOM 1676 N N . PHE A 1 227 ? -8.887 21.984 20.194 1.00 58.94 227 PHE A N 1
ATOM 1677 C CA . PHE A 1 227 ? -8.479 22.207 18.800 1.00 58.94 227 PHE A CA 1
ATOM 1678 C C . PHE A 1 227 ? -7.252 21.340 18.497 1.00 58.94 227 PHE A C 1
ATOM 1680 O O . PHE A 1 227 ? -6.360 21.282 19.344 1.00 58.94 227 PHE A O 1
ATOM 1687 N N . PHE A 1 228 ? -7.185 20.745 17.300 1.00 63.59 228 PHE A N 1
ATOM 1688 C CA . PHE A 1 228 ? -6.156 19.776 16.888 1.00 63.59 228 PHE A CA 1
ATOM 1689 C C . PHE A 1 228 ? -6.127 18.553 17.798 1.00 63.59 228 PHE A C 1
ATOM 1691 O O . PHE A 1 228 ? -5.257 18.428 18.663 1.00 63.59 228 PHE A O 1
ATOM 1698 N N . ILE A 1 229 ? -7.100 17.666 17.609 1.00 81.81 229 ILE A N 1
ATOM 1699 C CA . ILE A 1 229 ? -7.241 16.466 18.422 1.00 81.81 229 ILE A CA 1
ATOM 1700 C C . ILE A 1 229 ? -6.690 15.287 17.608 1.00 81.81 229 ILE A C 1
ATOM 1702 O O . ILE A 1 229 ? -7.451 14.639 16.886 1.00 81.81 229 ILE A O 1
ATOM 1706 N N . PRO A 1 230 ? -5.375 14.985 17.683 1.00 75.56 230 PRO A N 1
ATOM 1707 C CA . PRO A 1 230 ? -4.874 13.779 17.046 1.00 75.56 230 PRO A CA 1
ATOM 1708 C C . PRO A 1 230 ? -5.635 12.589 17.642 1.00 75.56 230 PRO A C 1
ATOM 1710 O O . PRO A 1 230 ? -5.837 12.537 18.855 1.00 75.56 230 PRO A O 1
ATOM 1713 N N . PHE A 1 231 ? -6.056 11.654 16.789 1.00 90.44 231 PHE A N 1
ATOM 1714 C CA . PHE A 1 231 ? -6.806 10.445 17.161 1.00 90.44 231 PHE A CA 1
ATOM 1715 C C . PHE A 1 231 ? -8.307 10.628 17.429 1.00 90.44 231 PHE A C 1
ATOM 1717 O O . PHE A 1 231 ? -8.924 9.711 17.962 1.00 90.44 231 PHE A O 1
ATOM 1724 N N . LYS A 1 232 ? -8.931 11.748 17.034 1.00 91.75 232 LYS A N 1
ATOM 1725 C CA . LYS A 1 232 ? -10.405 11.841 17.031 1.00 91.75 232 LYS A CA 1
ATOM 1726 C C . LYS A 1 232 ? -11.035 10.789 16.111 1.00 91.75 232 LYS A C 1
ATOM 1728 O O . LYS A 1 232 ? -12.058 10.210 16.460 1.00 91.75 232 LYS A O 1
ATOM 1733 N N . TYR A 1 233 ? -10.386 10.523 14.980 1.00 94.19 233 TYR A N 1
ATOM 1734 C CA . TYR A 1 233 ? -10.674 9.391 14.106 1.00 94.19 233 TYR A CA 1
ATOM 1735 C C . TYR A 1 233 ? -9.430 8.524 14.008 1.00 94.19 233 TYR A C 1
ATOM 1737 O O . TYR A 1 233 ? -8.324 9.038 13.798 1.00 94.19 233 TYR A O 1
ATOM 1745 N N . VAL A 1 234 ? -9.613 7.218 14.172 1.00 96.50 234 VAL A N 1
ATOM 1746 C CA . VAL A 1 234 ? -8.561 6.219 14.003 1.00 96.50 234 VAL A CA 1
ATOM 1747 C C . VAL A 1 234 ? -9.123 5.065 13.197 1.00 96.50 234 VAL A C 1
ATOM 1749 O O . VAL A 1 234 ? -10.148 4.488 13.558 1.00 96.50 234 VAL A O 1
ATOM 1752 N N . ASP A 1 235 ? -8.423 4.720 12.125 1.00 97.56 235 ASP A N 1
ATOM 1753 C CA . ASP A 1 235 ? -8.800 3.635 11.232 1.00 97.56 235 ASP A CA 1
ATOM 1754 C C . ASP A 1 235 ? -7.595 2.745 10.902 1.00 97.56 235 ASP A C 1
ATOM 1756 O O . ASP A 1 235 ? -6.434 3.155 10.990 1.00 97.56 235 ASP A O 1
ATOM 1760 N N . LEU A 1 236 ? -7.881 1.495 10.551 1.00 97.56 236 LEU A N 1
ATOM 1761 C CA . LEU A 1 236 ? -6.910 0.502 10.108 1.00 97.56 236 LEU A CA 1
ATOM 1762 C C . LEU A 1 236 ? -7.230 0.092 8.677 1.00 97.56 236 LEU A C 1
ATOM 1764 O O . LEU A 1 236 ? -8.382 -0.204 8.371 1.00 97.56 236 LEU A O 1
ATOM 1768 N N . ASN A 1 237 ? -6.201 0.002 7.841 1.00 97.19 237 ASN A N 1
ATOM 1769 C CA . ASN A 1 237 ? -6.243 -0.666 6.545 1.00 97.19 237 ASN A CA 1
ATOM 1770 C C . ASN A 1 237 ? -5.198 -1.793 6.552 1.00 97.19 237 ASN A C 1
ATOM 1772 O O . ASN A 1 237 ? -4.067 -1.569 6.976 1.00 97.19 237 ASN A O 1
ATOM 1776 N N . ILE A 1 238 ? -5.567 -3.013 6.170 1.00 97.31 238 ILE A N 1
ATOM 1777 C CA . ILE A 1 238 ? -4.699 -4.201 6.261 1.00 97.31 238 ILE A CA 1
ATOM 1778 C C . ILE A 1 238 ? -4.734 -4.953 4.939 1.00 97.31 238 ILE A C 1
ATOM 1780 O O . ILE A 1 238 ? -5.820 -5.138 4.412 1.00 97.31 238 ILE A O 1
ATOM 1784 N N . VAL A 1 239 ? -3.588 -5.454 4.475 1.00 97.12 239 VAL A N 1
ATOM 1785 C CA . VAL A 1 239 ? -3.468 -6.325 3.296 1.00 97.12 239 VAL A CA 1
ATOM 1786 C C . VAL A 1 239 ? -2.849 -7.672 3.655 1.00 97.12 239 VAL A C 1
ATOM 1788 O O . VAL A 1 239 ? -1.921 -7.746 4.471 1.00 97.12 239 VAL A O 1
ATOM 1791 N N . ALA A 1 240 ? -3.345 -8.745 3.039 1.00 96.94 240 ALA A N 1
ATOM 1792 C CA . ALA A 1 240 ? -2.777 -10.083 3.176 1.00 96.94 240 ALA A CA 1
ATOM 1793 C C . ALA A 1 240 ? -1.756 -10.400 2.074 1.00 96.94 240 ALA A C 1
ATOM 1795 O O . ALA A 1 240 ? -2.013 -10.193 0.890 1.00 96.94 240 ALA A O 1
ATOM 1796 N N . PHE A 1 241 ? -0.608 -10.975 2.453 1.00 95.94 241 PHE A N 1
ATOM 1797 C CA . PHE A 1 241 ? 0.399 -11.416 1.478 1.00 95.94 241 PHE A CA 1
ATOM 1798 C C . PHE A 1 241 ? 0.080 -12.763 0.815 1.00 95.94 241 PHE A C 1
ATOM 1800 O O . PHE A 1 241 ? 0.687 -13.130 -0.191 1.00 95.94 241 PHE A O 1
ATOM 1807 N N . GLU A 1 242 ? -0.844 -13.525 1.394 1.00 95.62 242 GLU A N 1
ATOM 1808 C CA . GLU A 1 242 ? -1.148 -14.897 1.007 1.00 95.62 242 GLU A CA 1
ATOM 1809 C C . GLU A 1 242 ? -2.651 -15.162 1.111 1.00 95.62 242 GLU A C 1
ATOM 1811 O O . GLU A 1 242 ? -3.321 -14.592 1.974 1.00 95.62 242 GLU A O 1
ATOM 1816 N N . ASP A 1 243 ? -3.142 -16.089 0.287 1.00 97.44 243 ASP A N 1
ATOM 1817 C CA . ASP A 1 243 ? -4.533 -16.553 0.328 1.00 97.44 243 ASP A CA 1
ATOM 1818 C C . ASP A 1 243 ? -4.899 -17.146 1.690 1.00 97.44 243 ASP A C 1
ATOM 1820 O O . ASP A 1 243 ? -4.010 -17.558 2.441 1.00 97.44 243 ASP A O 1
ATOM 1824 N N . ASP A 1 244 ? -6.185 -17.260 2.019 1.00 98.31 244 ASP A N 1
ATOM 1825 C CA . ASP A 1 244 ? -6.645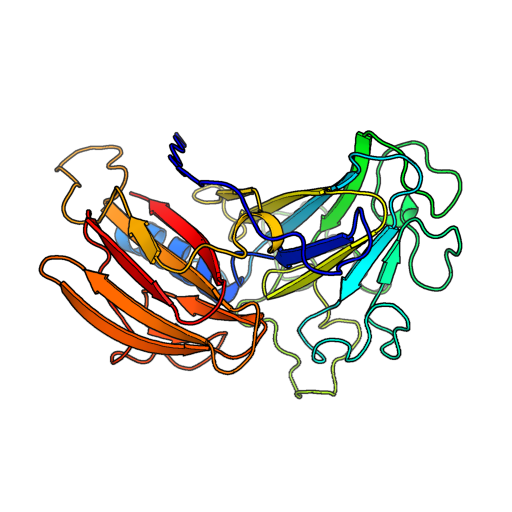 -17.899 3.261 1.00 98.31 244 ASP A CA 1
ATOM 1826 C C . ASP A 1 244 ? -5.987 -17.324 4.543 1.00 98.31 244 ASP A C 1
ATOM 1828 O O . ASP A 1 244 ? -5.693 -18.050 5.507 1.00 98.31 244 ASP A O 1
ATOM 1832 N N . THR A 1 245 ? -5.697 -16.020 4.579 1.00 98.56 245 THR A N 1
ATOM 1833 C CA . THR A 1 245 ? -5.142 -15.356 5.765 1.00 98.56 245 THR A CA 1
ATOM 1834 C C . THR A 1 245 ? -6.265 -15.033 6.742 1.00 98.56 245 THR A C 1
ATOM 1836 O O . THR A 1 245 ? -7.046 -14.109 6.533 1.00 98.56 245 THR A O 1
ATOM 1839 N N . SER A 1 246 ? -6.356 -15.777 7.848 1.00 98.50 246 SER A N 1
ATOM 1840 C CA . SER A 1 246 ? -7.321 -15.481 8.909 1.00 98.50 246 SER A CA 1
ATOM 1841 C C . SER A 1 246 ? -6.835 -14.318 9.765 1.00 98.50 246 SER A C 1
ATOM 1843 O O . SER A 1 246 ? -5.679 -14.297 10.197 1.00 98.50 246 SER A O 1
ATOM 1845 N N . ILE A 1 247 ? -7.740 -13.376 10.031 1.00 98.69 247 ILE A N 1
ATOM 1846 C CA . ILE A 1 247 ? -7.496 -12.163 10.810 1.00 98.69 247 ILE A CA 1
ATOM 1847 C C . ILE A 1 247 ? -8.491 -12.098 11.968 1.00 98.69 247 ILE A C 1
ATOM 1849 O O . ILE A 1 247 ? -9.689 -12.323 11.797 1.00 98.69 247 ILE A O 1
ATOM 1853 N N . LEU A 1 248 ? -7.986 -11.769 13.156 1.00 98.75 248 LEU A N 1
ATOM 1854 C CA . LEU A 1 248 ? -8.759 -11.419 14.342 1.00 98.75 248 LEU A CA 1
ATOM 1855 C C . LEU A 1 248 ? -8.322 -10.034 14.815 1.00 98.75 248 LEU A C 1
ATOM 1857 O O . LEU A 1 248 ? -7.171 -9.849 15.216 1.00 98.75 248 LEU A O 1
ATOM 1861 N N . VAL A 1 249 ? -9.255 -9.087 14.832 1.00 98.75 249 VAL A N 1
ATOM 1862 C CA . VAL A 1 249 ? -9.044 -7.765 15.425 1.00 98.75 249 VAL A CA 1
ATOM 1863 C C . VAL A 1 249 ? -9.830 -7.689 16.723 1.00 98.75 249 VAL A C 1
ATOM 1865 O O . VAL A 1 249 ? -11.035 -7.920 16.744 1.00 98.75 249 VAL A O 1
ATOM 1868 N N . THR A 1 250 ? -9.155 -7.362 17.820 1.00 98.69 250 THR A N 1
ATOM 1869 C CA . THR A 1 250 ? -9.791 -7.102 19.117 1.00 98.69 250 THR A CA 1
ATOM 1870 C C . THR A 1 250 ? -9.532 -5.664 19.517 1.00 98.69 250 THR A C 1
ATOM 1872 O O . THR A 1 250 ? -8.379 -5.236 19.478 1.00 98.69 250 THR A O 1
ATOM 1875 N N . SER A 1 251 ? -10.552 -4.942 19.966 1.00 98.38 251 SER A N 1
ATOM 1876 C CA . SER A 1 251 ? -10.400 -3.570 20.442 1.00 98.38 251 SER A CA 1
ATOM 1877 C C . SER A 1 251 ? -11.064 -3.380 21.815 1.00 98.38 251 SER A C 1
ATOM 1879 O O . SER A 1 251 ? -12.229 -3.762 21.995 1.00 98.38 251 SER A O 1
ATOM 1881 N N . PRO A 1 252 ? -10.346 -2.836 22.820 1.00 97.88 252 PRO A N 1
ATOM 1882 C CA . PRO A 1 252 ? -10.900 -2.603 24.152 1.00 97.88 252 PRO A CA 1
ATOM 1883 C C . PRO A 1 252 ? -12.203 -1.801 24.105 1.00 97.88 252 PRO A C 1
ATOM 1885 O O . PRO A 1 252 ? -12.274 -0.749 23.487 1.00 97.88 252 PRO A O 1
ATOM 1888 N N . GLY A 1 253 ? -13.261 -2.305 24.741 1.00 96.38 253 GLY A N 1
ATOM 1889 C CA . GLY A 1 253 ? -14.571 -1.640 24.773 1.00 96.38 253 GLY A CA 1
ATOM 1890 C C . GLY A 1 253 ? -15.396 -1.717 23.478 1.00 96.38 253 GLY A C 1
ATOM 1891 O O . GLY A 1 253 ? -16.609 -1.552 23.561 1.00 96.38 253 GLY A O 1
ATOM 1892 N N . ALA A 1 254 ? -14.789 -2.030 22.328 1.00 96.81 254 ALA A N 1
ATOM 1893 C CA . ALA A 1 254 ? -15.473 -2.156 21.035 1.00 96.81 254 ALA A CA 1
ATOM 1894 C C . ALA A 1 254 ? -15.709 -3.616 20.593 1.00 96.81 254 ALA A C 1
ATOM 1896 O O . ALA A 1 254 ? -16.549 -3.871 19.737 1.00 96.81 254 ALA A O 1
ATOM 1897 N N . GLY A 1 255 ? -15.037 -4.591 21.215 1.00 97.94 255 GLY A N 1
ATOM 1898 C CA . GLY A 1 255 ? -15.275 -6.018 20.974 1.00 97.94 255 GLY A CA 1
ATOM 1899 C C . GLY A 1 255 ? -14.235 -6.648 20.051 1.00 97.94 255 GLY A C 1
ATOM 1900 O O . GLY A 1 255 ? -13.041 -6.374 20.185 1.00 97.94 255 GLY A O 1
ATOM 1901 N N . ALA A 1 256 ? -14.671 -7.553 19.174 1.00 98.50 256 ALA A N 1
ATOM 1902 C CA . ALA A 1 256 ? -13.793 -8.264 18.253 1.00 98.50 256 ALA A CA 1
ATOM 1903 C C . ALA A 1 256 ? -14.497 -8.593 16.933 1.00 98.50 256 ALA A C 1
ATOM 1905 O O . ALA A 1 256 ? -15.689 -8.898 16.935 1.00 98.50 256 ALA A O 1
ATOM 1906 N N . VAL A 1 257 ? -13.729 -8.594 15.845 1.00 98.69 257 VAL A N 1
ATOM 1907 C CA . VAL A 1 257 ? -14.152 -9.017 14.503 1.00 98.69 257 VAL A CA 1
ATOM 1908 C C . VAL A 1 257 ? -13.159 -10.028 13.942 1.00 98.69 257 VAL A C 1
ATOM 1910 O O . VAL A 1 257 ? -11.971 -9.991 14.273 1.00 98.69 257 VAL A O 1
ATOM 1913 N N . SER A 1 258 ? -13.641 -10.946 13.107 1.00 98.44 258 SER A N 1
ATOM 1914 C CA . SER A 1 258 ? -12.800 -11.958 12.467 1.00 98.44 258 SER A CA 1
ATOM 1915 C C . SER A 1 258 ? -13.255 -12.244 11.049 1.00 98.44 258 SER A C 1
ATOM 1917 O O . SER A 1 258 ? -14.453 -12.398 10.815 1.00 98.44 258 SER A O 1
ATOM 1919 N N . PHE A 1 259 ? -12.301 -12.378 10.139 1.00 98.44 259 PHE A N 1
ATOM 1920 C CA . PHE A 1 259 ? -12.539 -12.588 8.715 1.00 98.44 259 PHE A CA 1
ATOM 1921 C C . PHE A 1 259 ? -11.325 -13.275 8.075 1.00 98.44 259 PHE A C 1
ATOM 1923 O O . PHE A 1 259 ? -10.340 -13.588 8.754 1.00 98.44 259 PHE A O 1
ATOM 1930 N N . ILE A 1 260 ? -11.432 -13.572 6.784 1.00 98.38 260 ILE A N 1
ATOM 1931 C CA . ILE A 1 260 ? -10.365 -14.147 5.965 1.00 98.38 260 ILE A CA 1
ATOM 1932 C C . ILE A 1 260 ? -10.107 -13.171 4.824 1.00 98.38 260 ILE A C 1
ATOM 1934 O O . ILE A 1 260 ? -11.065 -12.644 4.262 1.00 98.38 260 ILE A O 1
ATOM 1938 N N . LEU A 1 261 ? -8.834 -12.932 4.526 1.00 98.25 261 LEU A N 1
ATOM 1939 C CA . LEU A 1 261 ? -8.394 -12.215 3.337 1.00 98.25 261 LEU A CA 1
ATOM 1940 C C . LEU A 1 261 ? -7.603 -13.159 2.445 1.00 98.25 261 LEU A C 1
ATOM 1942 O O . LEU A 1 261 ? -6.752 -13.911 2.936 1.00 98.25 261 LEU A O 1
ATOM 1946 N N . ASP A 1 262 ? -7.874 -13.075 1.152 1.00 97.00 262 ASP A N 1
ATOM 1947 C CA . ASP A 1 262 ? -7.031 -13.662 0.127 1.00 97.00 262 ASP A CA 1
ATOM 1948 C C . ASP A 1 262 ? -5.878 -12.721 -0.251 1.00 97.00 262 ASP A C 1
ATOM 1950 O O . ASP A 1 262 ? -5.830 -11.562 0.178 1.00 97.00 262 ASP A O 1
ATOM 1954 N N . ARG A 1 263 ? -4.900 -13.215 -1.016 1.00 94.81 263 ARG A N 1
ATOM 1955 C CA . ARG A 1 263 ? -3.701 -12.446 -1.365 1.00 94.81 263 ARG A CA 1
ATOM 1956 C C . ARG A 1 263 ? -4.073 -11.130 -2.051 1.00 94.81 263 ARG A C 1
ATOM 1958 O O . ARG A 1 263 ? -4.813 -11.116 -3.029 1.00 94.81 263 ARG A O 1
ATOM 1965 N N . GLY A 1 264 ? -3.503 -10.036 -1.553 1.00 93.88 264 GLY A N 1
ATOM 1966 C CA . GLY A 1 264 ? -3.721 -8.683 -2.063 1.00 93.88 264 GLY A CA 1
ATOM 1967 C C . GLY A 1 264 ? -5.061 -8.061 -1.668 1.00 93.88 264 GLY A C 1
ATOM 1968 O O . GLY A 1 264 ? -5.245 -6.867 -1.885 1.00 93.88 264 GLY A O 1
ATOM 1969 N N . GLN A 1 265 ? -5.969 -8.810 -1.030 1.00 95.50 265 GLN A N 1
ATOM 1970 C CA . GLN A 1 265 ? -7.192 -8.213 -0.507 1.00 95.50 265 GLN A CA 1
ATOM 1971 C C . GLN A 1 265 ? -6.879 -7.288 0.658 1.00 95.50 265 GLN A C 1
ATOM 1973 O O . GLN A 1 265 ? -6.081 -7.615 1.546 1.00 95.50 265 GLN A O 1
ATOM 1978 N N . HIS A 1 266 ? -7.563 -6.153 0.665 1.00 95.81 266 HIS A N 1
ATOM 1979 C CA . HIS A 1 266 ? -7.477 -5.152 1.704 1.00 95.81 266 HIS A CA 1
ATOM 1980 C C . HIS A 1 266 ? -8.717 -5.196 2.588 1.00 95.81 266 HIS A C 1
ATOM 1982 O O . HIS A 1 266 ? -9.826 -5.372 2.102 1.00 95.81 266 HIS A O 1
ATOM 1988 N N . TRP A 1 267 ? -8.558 -4.956 3.885 1.00 97.94 267 TRP A N 1
ATOM 1989 C CA . TRP A 1 267 ? -9.657 -4.707 4.818 1.00 97.94 267 TRP A CA 1
ATOM 1990 C C . TRP A 1 267 ? -9.542 -3.318 5.435 1.00 97.94 267 TRP A C 1
ATOM 1992 O O . TRP A 1 267 ? -8.435 -2.879 5.740 1.00 97.94 267 TRP A O 1
ATOM 2002 N N . SER A 1 268 ? -10.679 -2.664 5.678 1.00 97.88 268 SER A N 1
ATOM 2003 C CA . SER A 1 268 ? -10.789 -1.412 6.435 1.00 97.88 268 SER A CA 1
ATOM 2004 C C . SER A 1 268 ? -11.579 -1.609 7.732 1.00 97.88 268 SER A C 1
ATOM 2006 O O . SER A 1 268 ? -12.633 -2.250 7.720 1.00 97.88 268 SER A O 1
ATOM 2008 N N . SER A 1 269 ? -11.155 -0.975 8.835 1.00 98.31 269 SER A N 1
ATOM 2009 C CA . SER A 1 269 ? -11.911 -0.927 10.106 1.00 98.31 269 SER A CA 1
ATOM 2010 C C . SER A 1 269 ? -13.321 -0.364 9.969 1.00 98.31 269 SER A C 1
ATOM 2012 O O . SER A 1 269 ? -14.178 -0.637 10.813 1.00 98.31 269 SER A O 1
ATOM 2014 N N . GLN A 1 270 ? -13.591 0.362 8.884 1.00 97.75 270 GLN A N 1
ATOM 2015 C CA . GLN A 1 270 ? -14.926 0.832 8.538 1.00 97.75 270 GLN A CA 1
ATOM 2016 C C . GLN A 1 270 ? -15.852 -0.272 8.000 1.00 97.75 270 GLN A C 1
ATOM 2018 O O . GLN A 1 270 ? -17.038 -0.011 7.806 1.00 97.75 270 GLN A O 1
ATOM 2023 N N . GLY A 1 271 ? -15.363 -1.505 7.849 1.00 97.75 271 GLY A N 1
ATOM 2024 C CA . GLY A 1 271 ? -16.155 -2.681 7.495 1.00 97.75 271 GLY A CA 1
ATOM 2025 C C . GLY A 1 271 ? -16.132 -3.026 6.010 1.00 97.75 271 GLY A C 1
ATOM 2026 O O . GLY A 1 271 ? -17.134 -3.509 5.500 1.00 97.75 271 GLY A O 1
ATOM 2027 N N . PHE A 1 272 ? -15.029 -2.769 5.311 1.00 96.38 272 PHE A N 1
ATOM 2028 C CA . PHE A 1 272 ? -14.897 -3.051 3.878 1.00 96.38 272 PHE A CA 1
ATOM 2029 C C . PHE A 1 272 ? -13.830 -4.113 3.624 1.00 96.38 272 PHE A C 1
ATOM 2031 O O . PHE A 1 272 ? -12.846 -4.181 4.366 1.00 96.38 272 PHE A O 1
ATOM 2038 N N . ILE A 1 273 ? -14.040 -4.929 2.589 1.00 95.62 273 ILE A N 1
ATOM 2039 C CA . ILE A 1 273 ? -12.998 -5.734 1.946 1.00 95.62 273 ILE A CA 1
ATOM 2040 C C . ILE A 1 273 ? -12.951 -5.295 0.487 1.00 95.62 273 ILE A C 1
ATOM 2042 O O . ILE A 1 273 ? -13.966 -5.413 -0.203 1.00 95.62 273 ILE A O 1
ATOM 2046 N N . ASP A 1 274 ? -11.799 -4.793 0.049 1.00 92.12 274 ASP A N 1
ATOM 2047 C CA . ASP A 1 274 ? -11.627 -4.072 -1.217 1.00 92.12 274 ASP A CA 1
ATOM 2048 C C . ASP A 1 274 ? -12.777 -3.052 -1.447 1.00 92.12 274 ASP A C 1
ATOM 2050 O O . ASP A 1 274 ? -13.306 -2.441 -0.527 1.00 92.12 274 ASP A O 1
ATOM 2054 N N . ASP A 1 275 ? -13.244 -2.886 -2.677 1.00 85.88 275 ASP A N 1
ATOM 2055 C CA . ASP A 1 275 ? -14.445 -2.119 -3.049 1.00 85.88 275 ASP A CA 1
ATOM 2056 C C . ASP A 1 275 ? -15.786 -2.826 -2.741 1.00 85.88 275 ASP A C 1
ATOM 2058 O O . ASP A 1 275 ? -16.835 -2.476 -3.297 1.00 85.88 275 ASP A O 1
ATOM 2062 N N . GLY A 1 276 ? -15.776 -3.861 -1.899 1.00 87.94 276 GLY A N 1
ATOM 2063 C CA . GLY A 1 276 ? -16.974 -4.593 -1.516 1.00 87.94 276 GLY A CA 1
ATOM 2064 C C . GLY A 1 276 ? -18.002 -3.716 -0.796 1.00 87.94 276 GLY A C 1
ATOM 2065 O O . GLY A 1 276 ? -17.721 -2.628 -0.302 1.00 87.94 276 GLY A O 1
ATOM 2066 N N . ALA A 1 277 ? -19.237 -4.210 -0.688 1.00 91.25 277 ALA A N 1
ATOM 2067 C CA . ALA A 1 277 ? -20.242 -3.531 0.124 1.00 91.25 277 ALA A CA 1
ATOM 2068 C C . ALA A 1 277 ? -19.828 -3.518 1.604 1.00 91.25 277 ALA A C 1
ATOM 2070 O O . ALA A 1 277 ? -19.312 -4.514 2.111 1.00 91.25 277 ALA A O 1
ATOM 2071 N N . GLN A 1 278 ? -20.136 -2.422 2.304 1.00 95.12 278 GLN A N 1
ATOM 2072 C CA . GLN A 1 278 ? -19.887 -2.323 3.740 1.00 95.12 278 GLN A CA 1
ATOM 2073 C C . GLN A 1 278 ? -20.576 -3.466 4.498 1.00 95.12 278 GLN A C 1
ATOM 2075 O O . GLN A 1 278 ? -21.792 -3.659 4.404 1.00 95.12 278 GLN A O 1
ATOM 2080 N N . ASP A 1 279 ? -19.802 -4.178 5.306 1.00 97.12 279 ASP A N 1
ATOM 2081 C CA . ASP A 1 279 ? -20.244 -5.255 6.173 1.00 97.12 279 ASP A CA 1
ATOM 2082 C C . ASP A 1 279 ? -20.018 -4.874 7.645 1.00 97.12 279 ASP A C 1
ATOM 2084 O O . ASP A 1 279 ? -18.909 -4.868 8.185 1.00 97.12 279 ASP A O 1
ATOM 2088 N N . ALA A 1 280 ? -21.126 -4.591 8.330 1.00 96.94 280 ALA A N 1
ATOM 2089 C CA . ALA A 1 280 ? -21.132 -4.238 9.745 1.00 96.94 280 ALA A CA 1
ATOM 2090 C C . ALA A 1 280 ? -20.621 -5.365 10.668 1.00 96.94 280 ALA A C 1
ATOM 2092 O O . ALA A 1 280 ? -20.327 -5.107 11.833 1.00 96.94 280 ALA A O 1
ATOM 2093 N N . THR A 1 281 ? -20.525 -6.613 10.194 1.00 97.81 281 THR A N 1
ATOM 2094 C CA . THR A 1 281 ? -20.001 -7.740 10.986 1.00 97.81 281 THR A CA 1
ATOM 2095 C C . THR A 1 281 ? -18.476 -7.749 11.088 1.00 97.81 281 THR 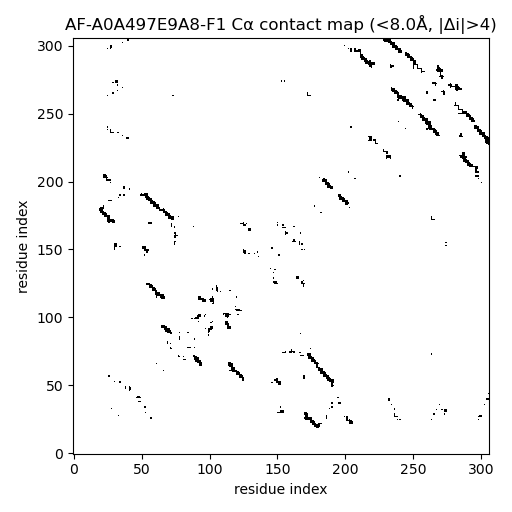A C 1
ATOM 2097 O O . THR A 1 281 ? -17.934 -8.373 12.002 1.00 97.81 281 THR A O 1
ATOM 2100 N N . ILE A 1 282 ? -17.794 -7.021 10.199 1.00 98.00 282 ILE A N 1
ATOM 2101 C CA . ILE A 1 282 ? -16.334 -6.856 10.180 1.00 98.00 282 ILE A CA 1
ATOM 2102 C C . ILE A 1 282 ? -15.902 -5.404 10.432 1.00 98.00 282 ILE A C 1
ATOM 2104 O O . ILE A 1 282 ? -14.715 -5.093 10.358 1.00 98.00 282 ILE A O 1
ATOM 2108 N N . GLN A 1 283 ? -16.848 -4.521 10.759 1.00 98.44 283 GLN A N 1
ATOM 2109 C CA . GLN A 1 283 ? -16.593 -3.150 11.196 1.00 98.44 283 GLN A CA 1
ATOM 2110 C C . GLN A 1 283 ? -16.221 -3.115 12.685 1.00 98.44 283 GLN A C 1
ATOM 2112 O O . GLN A 1 283 ? -16.856 -3.778 13.509 1.00 98.44 283 GLN A O 1
ATOM 2117 N N . ILE A 1 284 ? -15.222 -2.312 13.060 1.00 98.31 284 ILE A N 1
ATOM 2118 C CA . ILE A 1 284 ? -14.821 -2.152 14.464 1.00 98.31 284 ILE A CA 1
ATOM 2119 C C . ILE A 1 284 ? -14.232 -0.763 14.738 1.00 98.31 284 ILE A C 1
ATOM 2121 O O . ILE A 1 284 ? -13.369 -0.284 14.010 1.00 98.31 284 ILE A O 1
ATOM 2125 N N . THR A 1 285 ? -14.657 -0.124 15.832 1.00 97.75 285 THR A N 1
ATOM 2126 C CA . THR A 1 285 ? -14.006 1.094 16.345 1.00 97.75 285 THR A CA 1
ATOM 2127 C C . THR A 1 285 ? -12.612 0.756 16.873 1.00 97.75 285 THR A C 1
ATOM 2129 O O . THR A 1 285 ? -12.449 -0.190 17.648 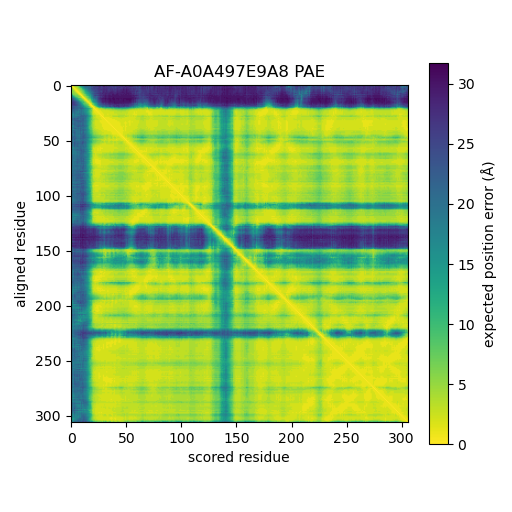1.00 97.75 285 THR A O 1
ATOM 2132 N N . VAL A 1 286 ? -11.607 1.547 16.496 1.00 97.81 286 VAL A N 1
ATOM 2133 C CA . VAL A 1 286 ? -10.216 1.343 16.911 1.00 97.81 286 VAL A CA 1
ATOM 2134 C C . VAL A 1 286 ? -9.910 2.157 18.170 1.00 97.81 286 VAL A C 1
ATOM 2136 O O . VAL A 1 286 ? -9.570 3.333 18.105 1.00 97.81 286 VAL A O 1
ATOM 2139 N N . ASN A 1 287 ? -9.997 1.509 19.331 1.00 96.75 287 ASN A N 1
ATOM 2140 C CA . ASN A 1 287 ? -9.498 2.037 20.605 1.00 96.75 287 ASN A CA 1
ATOM 2141 C C . ASN A 1 287 ? -8.041 1.624 20.870 1.00 96.75 287 ASN A C 1
ATOM 2143 O O . ASN A 1 287 ? -7.562 0.600 20.370 1.00 96.75 287 ASN A O 1
ATOM 2147 N N . ALA A 1 288 ? -7.337 2.401 21.688 1.00 95.50 288 ALA A N 1
ATOM 2148 C CA . ALA A 1 288 ? -5.943 2.190 22.020 1.00 95.50 288 ALA A CA 1
ATOM 2149 C C . ALA A 1 288 ? -5.734 0.847 22.719 1.00 95.50 288 ALA A C 1
ATOM 2151 O O . ALA A 1 288 ? -6.521 0.399 23.555 1.00 95.50 288 ALA A O 1
ATOM 2152 N N . GLY A 1 289 ? -4.645 0.174 22.357 1.00 95.69 289 GLY A N 1
ATOM 2153 C CA . GLY A 1 289 ? -4.404 -1.202 22.770 1.00 95.69 289 GLY A CA 1
ATOM 2154 C C . GLY A 1 289 ? -5.211 -2.229 21.974 1.00 95.69 289 GLY A C 1
ATOM 2155 O O . GLY A 1 289 ? -5.200 -3.404 22.353 1.00 95.69 289 GLY A O 1
ATOM 2156 N N . ALA A 1 290 ? -5.878 -1.828 20.881 1.00 98.19 290 ALA A N 1
ATOM 2157 C CA . ALA A 1 290 ? -6.378 -2.772 19.891 1.00 98.19 290 ALA A CA 1
ATOM 2158 C C . ALA A 1 290 ? -5.250 -3.686 19.399 1.00 98.19 290 ALA A C 1
ATOM 2160 O O . ALA A 1 290 ? -4.075 -3.309 19.351 1.00 98.19 290 ALA A O 1
ATOM 2161 N N . LYS A 1 291 ? -5.616 -4.916 19.056 1.00 98.31 291 LYS A N 1
ATOM 2162 C CA . LYS A 1 291 ? -4.690 -5.948 18.601 1.00 98.31 291 LYS A CA 1
ATOM 2163 C C . LYS A 1 291 ? -5.197 -6.577 17.328 1.00 98.31 291 LYS A C 1
ATOM 2165 O O . LYS A 1 291 ? -6.387 -6.860 17.222 1.00 98.31 291 LYS A O 1
ATOM 2170 N N . VAL A 1 292 ? -4.267 -6.861 16.431 1.00 98.56 292 VAL A N 1
ATOM 2171 C CA . VAL A 1 292 ? -4.494 -7.674 15.238 1.00 98.56 292 VAL A CA 1
ATOM 2172 C C . VAL A 1 292 ? -3.714 -8.966 15.427 1.00 98.56 292 VAL A C 1
ATOM 2174 O O . VAL A 1 292 ? -2.549 -8.925 15.814 1.00 98.56 292 VAL A O 1
ATOM 2177 N N . SER A 1 293 ? -4.349 -10.112 15.224 1.00 98.44 293 SER A N 1
ATOM 2178 C CA . SER A 1 293 ? -3.712 -11.433 15.229 1.00 98.44 293 SER A CA 1
ATOM 2179 C C . SER A 1 293 ? -4.028 -12.139 13.922 1.00 98.44 293 SER A C 1
ATOM 2181 O O . SER A 1 293 ? -5.186 -12.143 13.506 1.00 98.44 293 SER A O 1
ATOM 2183 N N . THR A 1 294 ? -3.021 -12.727 13.286 1.00 98.44 294 THR A N 1
ATOM 2184 C CA . THR A 1 294 ? -3.154 -13.330 11.957 1.00 98.44 294 THR A CA 1
ATOM 2185 C C . THR A 1 294 ? -2.533 -14.717 11.889 1.00 98.44 294 THR A C 1
ATOM 2187 O O . THR A 1 294 ? -1.713 -15.097 12.724 1.00 98.44 294 THR A O 1
ATOM 2190 N N . THR A 1 295 ? -2.932 -15.507 10.894 1.00 98.31 295 THR A N 1
ATOM 2191 C CA . THR A 1 295 ? -2.317 -16.821 10.628 1.00 98.31 295 THR A CA 1
ATOM 2192 C C . THR A 1 295 ? -1.140 -16.761 9.660 1.00 98.31 295 THR A C 1
ATOM 2194 O O . THR A 1 295 ? -0.371 -17.717 9.595 1.00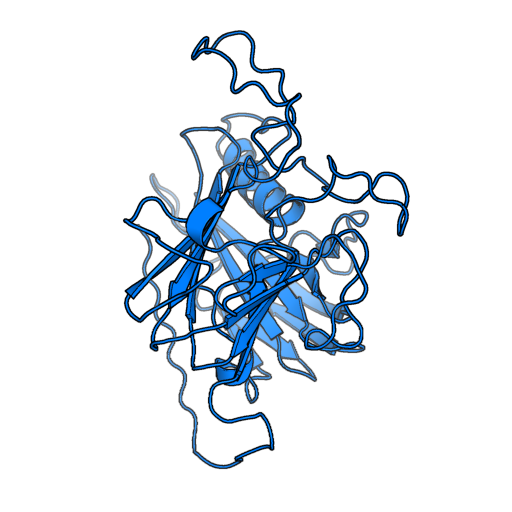 98.31 295 THR A O 1
ATOM 2197 N N . LYS A 1 296 ? -1.025 -15.674 8.893 1.00 97.50 296 LYS A N 1
ATOM 2198 C CA . LYS A 1 296 ? -0.002 -15.436 7.866 1.00 97.50 296 LYS A CA 1
ATOM 2199 C C . LYS A 1 296 ? 0.438 -13.964 7.901 1.00 97.50 296 LYS A C 1
ATOM 2201 O O . LYS A 1 296 ? -0.253 -13.161 8.545 1.00 97.50 296 LYS A O 1
ATOM 2206 N N . PRO A 1 297 ? 1.575 -13.605 7.275 1.00 95.81 297 PRO A N 1
ATOM 2207 C CA . PRO A 1 297 ? 2.070 -12.235 7.295 1.00 95.81 297 PRO A CA 1
ATOM 2208 C C . PRO A 1 297 ? 1.076 -11.272 6.648 1.00 95.81 297 PRO A C 1
ATOM 2210 O O . PRO A 1 297 ? 0.479 -11.574 5.612 1.00 95.81 297 PRO A O 1
ATOM 2213 N N . ILE A 1 298 ? 0.941 -10.096 7.251 1.00 96.81 298 ILE A N 1
ATOM 2214 C CA . ILE A 1 298 ? 0.166 -8.976 6.717 1.00 96.81 298 ILE A CA 1
ATOM 2215 C C . ILE A 1 298 ? 1.026 -7.717 6.702 1.00 96.81 298 ILE A C 1
ATOM 2217 O O . ILE A 1 298 ? 2.024 -7.615 7.423 1.00 96.81 298 ILE A O 1
ATOM 2221 N N . SER A 1 299 ? 0.590 -6.733 5.931 1.00 95.06 299 SER A N 1
ATOM 2222 C CA . SER A 1 299 ? 1.027 -5.349 6.074 1.00 95.06 299 SER A CA 1
ATOM 2223 C C . SER A 1 299 ? -0.191 -4.461 6.321 1.00 95.06 299 SER A C 1
ATOM 2225 O O . SER A 1 299 ? -1.332 -4.906 6.177 1.00 95.06 299 SER A O 1
ATOM 2227 N N . GLY A 1 300 ? 0.018 -3.228 6.767 1.00 94.06 300 GLY A N 1
ATOM 2228 C CA . GLY A 1 300 ? -1.105 -2.355 7.063 1.00 94.06 300 GLY A CA 1
ATOM 2229 C C . GLY A 1 300 ? -0.730 -0.921 7.384 1.00 94.06 300 GLY A C 1
ATOM 2230 O O . GLY A 1 300 ? 0.408 -0.597 7.721 1.00 94.06 300 GLY A O 1
ATOM 2231 N N . LEU A 1 301 ? -1.747 -0.080 7.295 1.00 94.06 301 LEU A N 1
ATOM 2232 C CA . LEU A 1 301 ? -1.740 1.345 7.552 1.00 94.06 301 LEU A CA 1
ATOM 2233 C C . LEU A 1 301 ? -2.589 1.631 8.796 1.00 94.06 301 LEU A C 1
ATOM 2235 O O . LEU A 1 301 ? -3.711 1.144 8.938 1.00 94.06 301 LEU A O 1
ATOM 2239 N N . LEU A 1 302 ? -2.045 2.465 9.679 1.00 94.88 302 LEU A N 1
ATOM 2240 C CA . LEU A 1 302 ? -2.789 3.125 10.744 1.00 94.88 302 LEU A CA 1
ATOM 2241 C C . LEU A 1 302 ? -3.069 4.561 10.307 1.00 94.88 302 LEU A C 1
ATOM 2243 O O . LEU A 1 302 ? -2.141 5.362 10.181 1.00 94.88 302 LEU A O 1
ATOM 2247 N N . PHE A 1 303 ? -4.339 4.884 10.118 1.00 95.12 303 PHE A N 1
ATOM 2248 C CA . PHE A 1 303 ? -4.796 6.216 9.760 1.00 95.12 303 PHE A CA 1
ATOM 2249 C C . PHE A 1 303 ? -5.285 6.961 11.003 1.00 95.12 303 PHE A C 1
ATOM 2251 O O . PHE A 1 303 ? -5.979 6.387 11.845 1.00 95.12 303 PHE A O 1
ATOM 2258 N N . THR A 1 304 ? -4.931 8.242 11.133 1.00 93.50 304 THR A N 1
ATOM 2259 C CA . THR A 1 304 ? -5.401 9.092 12.234 1.00 93.50 304 THR A CA 1
ATOM 2260 C C . THR A 1 304 ? -5.734 10.501 11.745 1.00 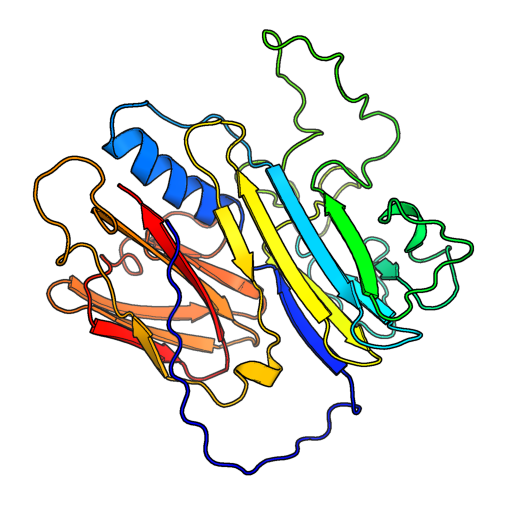93.50 304 THR A C 1
ATOM 2262 O O . THR A 1 304 ? -5.053 11.043 10.875 1.00 93.50 304 THR A O 1
ATOM 2265 N N . GLY A 1 305 ? -6.768 11.113 12.323 1.00 90.25 305 GLY A N 1
ATOM 2266 C CA . GLY A 1 305 ? -7.206 12.470 11.981 1.00 90.25 305 GLY A CA 1
ATOM 2267 C C . GLY A 1 305 ? -8.024 13.133 13.091 1.00 90.25 305 GLY A C 1
ATOM 2268 O O . GLY A 1 305 ? -8.380 12.475 14.074 1.00 90.25 305 GLY A O 1
ATOM 2269 N N . GLY A 1 306 ? -8.303 14.432 12.937 1.00 85.88 306 GLY A N 1
ATOM 2270 C CA . GLY A 1 306 ? -9.096 15.254 13.864 1.00 85.88 306 GLY 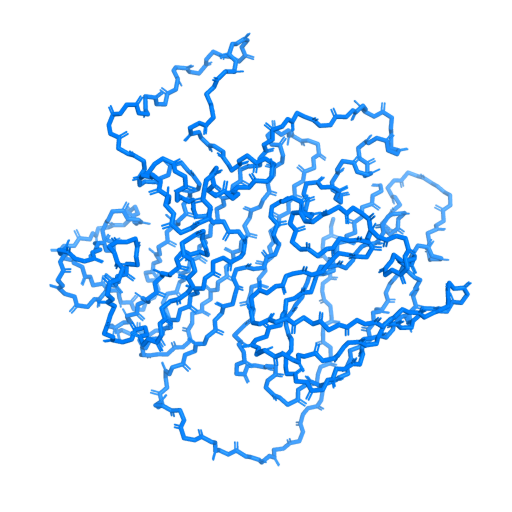A CA 1
ATOM 2271 C C . GLY A 1 306 ? -8.664 16.712 13.945 1.00 85.88 306 GLY A C 1
ATOM 2272 O O . GLY A 1 306 ? -7.719 17.103 13.221 1.00 85.88 306 GLY A O 1
#

Solvent-accessible surface area (backbone atoms only — not comparable to full-atom values): 17121 Å² total; per-residue (Å²): 138,90,82,89,84,86,88,80,88,81,81,92,86,79,96,68,99,61,67,89,32,57,36,42,33,62,38,70,60,38,53,44,55,48,46,52,56,50,33,53,45,36,41,73,74,68,76,45,78,67,65,91,29,27,38,30,37,38,38,42,30,30,71,23,62,62,21,29,38,37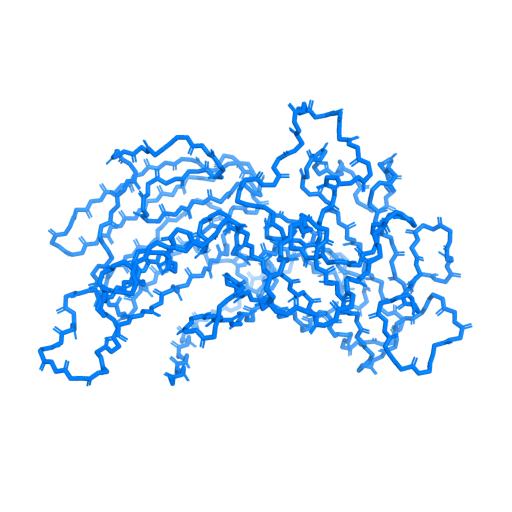,40,33,46,47,56,63,52,71,69,93,45,72,92,65,66,85,58,87,79,43,29,42,26,15,79,62,52,59,88,48,32,41,35,47,82,30,33,93,64,100,60,92,54,14,56,29,39,56,75,40,51,36,51,42,33,21,50,57,88,56,63,98,81,65,69,80,72,74,94,57,93,86,72,87,80,67,81,56,59,27,42,50,66,54,56,63,29,95,41,81,72,60,56,52,76,84,47,72,57,43,52,33,43,21,39,39,36,31,39,54,30,61,61,54,33,35,38,32,42,28,50,85,48,95,87,55,67,52,73,44,80,50,72,39,47,77,82,29,62,87,44,41,68,48,75,37,86,61,14,41,79,72,40,66,96,76,81,79,26,69,23,56,40,37,44,42,38,38,34,23,76,39,62,80,24,42,40,38,42,39,18,65,98,59,48,72,33,67,55,72,30,39,54,54,35,36,37,28,31,86,8,28,49,62,84,47,74,77,36,78,78,51,35,50,64,42,18,46,66,16,34,41,38,40,78,47,36,53,51,72,47,81,46,70,35,90

Nearest PDB structures (foldseek):
  4luk-assembly1_A-2  TM=4.694E-01  e=6.845E-01  Pyrococcus furiosus DSM 3638
  1j3q-assembly1_B  TM=3.551E-01  e=1.425E+00  Thermococcus litoralis
  4lta-assembly1_B  TM=3.713E-01  e=1.508E+00  Pyrococcus furiosus DSM 3638
  5u5d-assembly1_D  TM=5.371E-01  e=9.174E+00  Pseudomonas syringae
  8xx0-assembly1_A-2  TM=1.254E-01  e=1.508E+00  Mus musculus

Mean predicted aligned error: 8.37 Å

Sequence (306 aa):
MFAFLAVCTVGPLGAQGVPSGYQEYFILGYEQHVWDMMDRVVNGEGAGPLDDGSNSLITATANADFQVIYYDHWEDGFEADIFNPAQASTMVLGDGDPSNGDACDFTLDVCTSDTLDRGQYVNLASNAGLSAGCTVPSIDPLTFTDLCSTVPVNPRCATPGACTDSEFRFDGGDLLRSTGGPLSVVHTQDPMTQYIGGSTEILAREAVNEAFAYSIPVGEDLHDAGFFIPFKYVDLNIVAFEDDTSILVTSPGAGAVSFILDRGQHWSSQGFIDDGAQDATIQITVNAGAKVSTTKPISGLLFTGG

Radius of gyration: 19.51 Å; Cα contacts (8 Å, |Δi|>4): 718; chains: 1; bounding box: 44×46×50 Å

Secondary structure (DSSP, 8-state):
-----------------SPTTEEEEE-SS-HHHHHHHHHHHHHHTTS-PPPS-BEEEEEEEESSTTBEEEEE-STT---S-TTS--SSS-EEESBS-TTS--GGGG-SS---SSBB-TT-EEEEETTSS--TT-----S-TT----TTSSBPSS---SSTT---TTT--S-TT-EEEEESS-EEEEEEEE-SSSS--EEEEEPPHHHHTT--EEE----GGGPPSSSS-TTSEEEEEEEESSTTEEEEEEETTTEEEEEEE-TT-EEETTTEETTPPP-TTS-----TT-EEEESS-EEEEEEEE-

pLDDT: mean 82.98, std 19.04, range [23.94, 98.75]